Protein AF-A0A522Q345-F1 (afdb_monomer)

Foldseek 3Di:
DDDDPPLLDWAWDFAQFDDWLQQQDDQAQFFDFWKWKWKQALQFQTHDIDTQGDGSRVSVSCRRPVDSRRTGTHHRPPNGIDTDMWGWDWDWDQDPDDDDDDPDDDRRRTTTDRDGDGFWDWDDLQVVLVVDVCPVLPQDPDKWKAKFPLRQTKDKAWPDWDQDPVGSQKIWTWIWMATPNDIWIKTWIKGWDTKIKGQQDDDDQPLRDHAKIKIKIKTKIWIFTDLVDPPGFIWIFMWMFIWMAHPVRHIGGPCSCVQFLSDWGGKTWTWTQRPVDRDIITMIITPQGTRNCPQQANDRRTGDGDPSSCVSPCVQVNVQVVCCVVPVDHDDDPDPGD

Sequence (338 aa):
MSNENGAYAPKLLRHPDIKPGELLTKLGESYSPPVIRAIIQENGEVTDMQLLSASGLQRLDSIIMASPTEWKYAPRPGCGAVSTNIVVDIHWLFGTGASAQTNQSTTITKTLDPSLVVRGQIVAVKAFVAKYDVSQLWTTAGALGFIGAGYQRLQVHFLSMKKDPNDPAVYLVVGKTLVRNRVREFKGKIVIETVVEFPAQDDGCERSVKGLTEGVIT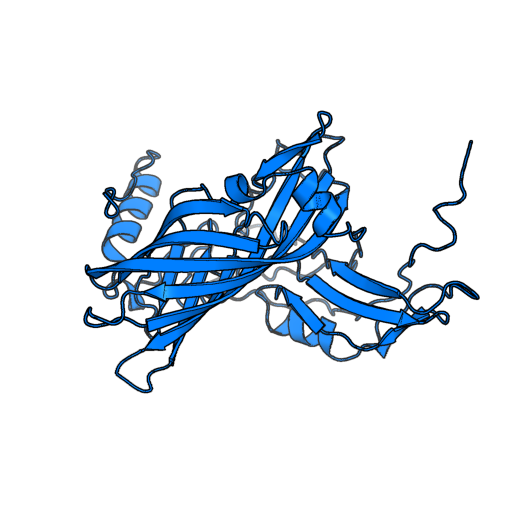GRYLFKENPKQTSTGIFEGKLTTGFYTDKGRILHYDDLWACSDSYNNNQFVGIWKSYRSKIVEKCNWGDDRIPHSGDLDVGAGEFWPNDKYIKNGWQGLKAELETEWKTNKEVKEKEWWK

Nearest PDB structures (foldseek):
  8k0a-assembly1_B  TM=5.663E-01  e=1.842E+00  Escherichia coli K-12
  3hx8-assembly2_C  TM=5.698E-01  e=2.416E+00  Mesorhizobium loti

Secondary structure (DSSP, 8-state):
---STTSSSPPEEE-PPPPTTS--PPTT------EEEEEE-TTSBEEEEEEEE--S-HHHHHHHHS-TTT-EE---TTS--EEEEEEBPPPEE---------SS-----PEEPS---B--EEP-HHHHHHH--GGGGG--S--EEEETTTTEEEEEEEEEEEE-SS-TTEEEEEEEEEETTEEEEEEEEEEEEEEEEEEPP-SSSTT--TT-EEEEEEEEEEEEE-TTSSS-EEEEEEEEEEEEE-TT--EEE--TTTTSTT--EEEEEEEEEESSSS-EEEEEEEESS-TT-GGGB--SSS--B-GGGGGGTTHHHHHHHHHHHHHS---PPPP---

Radius of gyration: 21.14 Å; Cα contacts (8 Å, |Δi|>4): 754; chains: 1; bounding box: 61×46×56 Å

Solvent-accessible surface area (backbone atoms only — not comparable to full-atom values): 18894 Å² total; per-residue (Å²): 140,81,88,78,78,68,78,77,55,86,42,80,74,41,58,64,84,62,58,77,65,72,56,68,78,52,82,24,60,50,59,46,68,24,30,32,35,30,32,37,38,29,76,11,47,40,42,81,72,41,81,75,38,73,23,48,43,69,65,55,50,45,54,68,66,69,44,48,80,44,32,30,33,52,61,32,82,96,64,56,67,41,80,42,65,40,34,40,50,82,45,73,42,81,78,90,73,81,90,77,94,70,102,62,92,74,78,77,76,52,26,56,44,70,68,69,48,78,51,49,48,78,47,59,49,62,63,51,39,72,76,39,80,66,62,71,60,69,68,72,82,78,42,38,32,28,36,38,96,69,48,28,33,31,40,67,46,76,77,43,69,41,71,36,95,87,42,66,45,29,30,41,35,34,30,37,36,38,44,90,93,42,78,43,53,30,43,34,35,40,38,60,73,44,34,34,39,29,79,55,73,79,87,77,50,98,62,49,60,90,67,33,38,30,30,42,37,33,30,38,39,42,36,37,34,51,77,89,51,81,97,31,32,33,41,38,38,40,36,40,33,50,28,32,26,45,84,87,66,50,81,41,60,53,60,63,52,66,83,43,53,49,39,62,33,55,32,32,49,36,34,36,35,39,74,84,50,95,52,70,29,54,28,24,25,6,31,68,35,42,57,78,43,45,80,44,25,62,35,84,50,54,71,31,77,27,75,92,37,30,89,34,66,37,55,64,62,52,53,31,54,54,42,23,74,74,64,78,44,93,63,77,81,76,86,80,84,121

Mean predicted aligned error: 12.02 Å

Structure (mmCIF, N/CA/C/O backbone):
data_AF-A0A522Q345-F1
#
_entry.id   AF-A0A522Q345-F1
#
loop_
_atom_site.group_PDB
_atom_site.id
_atom_site.type_symbol
_atom_site.label_atom_id
_atom_site.label_alt_id
_atom_site.label_comp_id
_atom_site.label_asym_id
_atom_site.label_entity_id
_atom_site.label_seq_id
_atom_site.pdbx_PDB_ins_code
_atom_site.Cartn_x
_atom_site.Cartn_y
_atom_site.Cartn_z
_atom_site.occupancy
_atom_site.B_iso_or_equiv
_atom_site.auth_seq_id
_atom_site.auth_comp_id
_atom_site.auth_asym_id
_atom_site.auth_atom_id
_atom_site.pdbx_PDB_model_num
ATOM 1 N N . MET A 1 1 ? 32.024 3.970 -25.419 1.00 36.81 1 MET A N 1
ATOM 2 C CA . MET A 1 1 ? 31.635 2.546 -25.478 1.00 36.81 1 MET A CA 1
ATOM 3 C C . MET A 1 1 ? 30.120 2.499 -25.509 1.00 36.81 1 MET A C 1
ATOM 5 O O . MET A 1 1 ? 29.482 2.841 -24.526 1.00 36.81 1 MET A O 1
ATOM 9 N N . SER A 1 2 ? 29.576 2.258 -26.693 1.00 30.44 2 SER A N 1
ATOM 10 C CA . SER A 1 2 ? 28.167 2.384 -27.064 1.00 30.44 2 SER A CA 1
ATOM 11 C C . SER A 1 2 ? 27.508 1.007 -27.177 1.00 30.44 2 SER A C 1
ATOM 13 O O . SER A 1 2 ? 28.085 0.130 -27.805 1.00 30.44 2 SER A O 1
ATOM 15 N N . ASN A 1 3 ? 26.284 0.890 -26.650 1.00 30.67 3 ASN A N 1
ATOM 16 C CA . ASN A 1 3 ? 25.228 -0.054 -27.047 1.00 30.67 3 ASN A CA 1
ATOM 17 C C . ASN A 1 3 ? 25.532 -1.567 -27.044 1.00 30.67 3 ASN A C 1
ATOM 19 O O . ASN A 1 3 ? 25.628 -2.169 -28.105 1.00 30.67 3 ASN A O 1
ATOM 23 N N . GLU A 1 4 ? 25.482 -2.206 -25.870 1.00 28.28 4 GLU A N 1
ATOM 24 C CA . GLU A 1 4 ? 25.160 -3.651 -25.764 1.00 28.28 4 GLU A CA 1
ATOM 25 C C . GLU A 1 4 ? 23.959 -3.964 -24.841 1.00 28.28 4 GLU A C 1
ATOM 27 O O . GLU A 1 4 ? 23.400 -5.055 -24.903 1.00 28.28 4 GLU A O 1
ATOM 32 N N . ASN A 1 5 ? 23.437 -2.998 -24.071 1.00 41.31 5 ASN A N 1
ATOM 33 C CA . ASN A 1 5 ? 22.329 -3.247 -23.127 1.00 41.31 5 ASN A CA 1
ATOM 34 C C . ASN A 1 5 ? 20.913 -3.250 -23.750 1.00 41.31 5 ASN A C 1
ATOM 36 O O . ASN A 1 5 ? 19.941 -3.509 -23.046 1.00 41.31 5 ASN A O 1
ATOM 40 N N . GLY A 1 6 ? 20.765 -2.954 -25.047 1.00 44.84 6 GLY A N 1
ATOM 41 C CA . GLY A 1 6 ? 19.451 -2.816 -25.698 1.00 44.84 6 GLY A CA 1
ATOM 42 C C . GLY A 1 6 ? 18.897 -4.089 -26.351 1.00 44.84 6 GLY A C 1
ATOM 43 O O . GLY A 1 6 ? 17.687 -4.201 -26.517 1.00 44.84 6 GLY A O 1
ATOM 44 N N . ALA A 1 7 ? 19.752 -5.050 -26.717 1.00 47.34 7 ALA A N 1
ATOM 45 C CA . ALA A 1 7 ? 19.342 -6.230 -27.492 1.00 47.34 7 ALA A CA 1
ATOM 46 C C . ALA A 1 7 ? 18.515 -7.243 -26.676 1.00 47.34 7 ALA A C 1
ATOM 48 O O . ALA A 1 7 ? 17.685 -7.960 -27.228 1.00 47.34 7 ALA A O 1
ATOM 49 N N . TYR A 1 8 ? 18.718 -7.263 -25.356 1.00 57.09 8 TYR A N 1
ATOM 50 C CA . TYR A 1 8 ? 18.114 -8.227 -24.433 1.00 57.09 8 TYR A CA 1
ATOM 51 C C . TYR A 1 8 ? 16.898 -7.673 -23.671 1.00 57.09 8 TYR A C 1
ATOM 53 O O . TYR A 1 8 ? 16.219 -8.417 -22.961 1.00 57.09 8 TYR A O 1
ATOM 61 N N . ALA A 1 9 ? 16.598 -6.378 -23.814 1.00 56.16 9 ALA A N 1
ATOM 62 C CA . ALA A 1 9 ? 15.480 -5.743 -23.127 1.00 56.16 9 ALA A CA 1
ATOM 63 C C . ALA A 1 9 ? 14.133 -6.160 -23.758 1.00 56.16 9 ALA A C 1
ATOM 65 O O . ALA A 1 9 ? 13.981 -6.080 -24.982 1.00 56.16 9 ALA A O 1
ATOM 66 N N . PRO A 1 10 ? 13.130 -6.589 -22.966 1.00 62.78 10 PRO A N 1
ATOM 67 C CA . PRO A 1 10 ? 11.799 -6.876 -23.488 1.00 62.78 10 PRO A CA 1
ATOM 68 C C . PRO A 1 10 ? 11.172 -5.631 -24.125 1.00 62.78 10 PRO A C 1
ATOM 70 O O . PRO A 1 10 ? 10.931 -4.630 -23.457 1.00 62.78 10 PRO A O 1
ATOM 73 N N . LYS A 1 11 ? 10.869 -5.707 -25.423 1.00 72.19 11 LYS A N 1
ATOM 74 C CA . LYS A 1 11 ? 10.155 -4.657 -26.158 1.00 72.19 11 LYS A CA 1
ATOM 75 C C . LYS A 1 11 ? 8.704 -5.071 -26.373 1.00 72.19 11 LYS A C 1
ATOM 77 O O . LYS A 1 11 ? 8.464 -6.059 -27.063 1.00 72.19 11 LYS A O 1
ATOM 82 N N . LEU A 1 12 ? 7.754 -4.339 -25.796 1.00 73.00 12 LEU A N 1
ATOM 83 C CA . LEU A 1 12 ? 6.327 -4.595 -25.999 1.00 73.00 12 LEU A CA 1
ATOM 84 C C . LEU A 1 12 ? 5.943 -4.325 -27.462 1.00 73.00 12 LEU A C 1
ATOM 86 O O . LEU A 1 12 ? 6.349 -3.318 -28.040 1.00 73.00 12 LEU A O 1
ATOM 90 N N . LEU A 1 13 ? 5.173 -5.233 -28.053 1.00 75.38 13 LEU A N 1
ATOM 91 C CA . LEU A 1 13 ? 4.584 -5.097 -29.388 1.00 75.38 13 LEU A CA 1
ATOM 92 C C . LEU A 1 13 ? 3.068 -4.934 -29.331 1.00 75.38 13 LEU A C 1
ATOM 94 O O . LEU A 1 13 ? 2.497 -4.255 -30.177 1.00 75.38 13 LEU A O 1
ATOM 98 N N . ARG A 1 14 ? 2.424 -5.603 -28.372 1.00 80.25 14 ARG A N 1
ATOM 99 C CA . ARG A 1 14 ? 0.974 -5.598 -28.194 1.00 80.25 14 ARG A CA 1
ATOM 100 C C . ARG A 1 14 ? 0.629 -5.826 -26.730 1.00 80.25 14 ARG A C 1
ATOM 102 O O . ARG A 1 14 ? 1.317 -6.584 -26.049 1.00 80.25 14 ARG A O 1
ATOM 109 N N . HIS A 1 15 ? -0.453 -5.216 -26.292 1.00 78.00 15 HIS A N 1
ATOM 110 C CA . HIS A 1 15 ? -1.103 -5.429 -25.006 1.00 78.00 15 HIS A CA 1
ATOM 111 C C . HIS A 1 15 ? -2.614 -5.626 -25.254 1.00 78.00 15 HIS A C 1
ATOM 113 O O . HIS A 1 15 ? -3.061 -5.410 -26.383 1.00 78.00 15 HIS A O 1
ATOM 119 N N . PRO A 1 16 ? -3.404 -6.023 -24.243 1.00 77.25 16 PRO A N 1
ATOM 120 C CA . PRO A 1 16 ? -4.863 -6.052 -24.326 1.00 77.25 16 PRO A CA 1
ATOM 121 C C . PRO A 1 16 ? -5.442 -4.745 -24.866 1.00 77.25 16 PRO A C 1
ATOM 123 O O . PRO A 1 16 ? -5.063 -3.664 -24.409 1.00 77.25 16 PRO A O 1
ATOM 126 N N . ASP A 1 17 ? -6.353 -4.840 -25.832 1.00 72.56 17 ASP A N 1
ATOM 127 C CA . ASP A 1 17 ? -7.066 -3.675 -26.352 1.00 72.56 17 ASP A CA 1
ATOM 128 C C . ASP A 1 17 ? -8.163 -3.274 -25.363 1.00 72.56 17 ASP A C 1
ATOM 130 O O . ASP A 1 17 ? -9.022 -4.077 -24.999 1.00 72.56 17 ASP A O 1
ATOM 134 N N . ILE A 1 18 ? -8.165 -2.007 -24.957 1.00 69.62 18 ILE A N 1
ATOM 135 C CA . ILE A 1 18 ? -9.216 -1.429 -24.121 1.00 69.62 18 ILE A CA 1
ATOM 136 C C . ILE A 1 18 ? -10.108 -0.593 -25.029 1.00 69.62 18 ILE A C 1
ATOM 138 O O . ILE A 1 18 ? -9.658 0.392 -25.617 1.00 69.62 18 ILE A O 1
ATOM 142 N N . LYS A 1 19 ? -11.386 -0.962 -25.156 1.00 66.38 19 LYS A N 1
ATOM 143 C CA . LYS A 1 19 ? -12.301 -0.196 -26.007 1.00 66.38 19 LYS A CA 1
ATOM 144 C C . LYS A 1 19 ? -12.696 1.124 -25.333 1.00 66.38 19 LYS A C 1
ATOM 146 O O . LYS A 1 19 ? -12.909 1.151 -24.116 1.00 66.38 19 LYS A O 1
ATOM 151 N N . PRO A 1 20 ? -12.882 2.212 -26.104 1.00 55.44 20 PRO A N 1
ATOM 152 C CA . PRO A 1 20 ? -13.470 3.442 -25.588 1.00 55.44 20 PRO A CA 1
ATOM 153 C C . PRO A 1 20 ? -14.778 3.167 -24.829 1.00 55.44 20 PRO A C 1
ATOM 155 O O . PRO A 1 20 ? -15.675 2.505 -25.351 1.00 55.44 20 PRO A O 1
ATOM 158 N N . GLY A 1 21 ? -14.874 3.651 -23.588 1.00 55.66 21 GLY A N 1
ATOM 159 C CA . GLY A 1 21 ? -16.041 3.457 -22.717 1.00 55.66 21 GLY A CA 1
ATOM 160 C C . GLY A 1 21 ? -16.109 2.114 -21.974 1.00 55.66 21 GLY A C 1
ATOM 161 O O . GLY A 1 21 ? -17.032 1.913 -21.190 1.00 55.66 21 GLY A O 1
ATOM 162 N N . GLU A 1 22 ? -15.149 1.201 -22.160 1.00 63.88 22 GLU A N 1
ATOM 163 C CA . GLU A 1 22 ? -15.110 -0.084 -21.437 1.00 63.88 22 GLU A CA 1
ATOM 164 C C . GLU A 1 22 ? -14.660 0.059 -19.973 1.00 63.88 22 GLU A C 1
ATOM 166 O O . GLU A 1 22 ? -14.945 -0.785 -19.120 1.00 63.88 22 GLU A O 1
ATOM 171 N N . LEU A 1 23 ? -13.992 1.166 -19.673 1.00 62.66 23 LEU A N 1
ATOM 172 C CA . LEU A 1 23 ? -13.534 1.543 -18.348 1.00 62.66 23 LEU A CA 1
ATOM 173 C C . LEU A 1 23 ? -14.161 2.879 -17.986 1.00 62.66 23 LEU A C 1
ATOM 175 O O . LEU A 1 23 ? -13.658 3.950 -18.313 1.00 62.66 23 LEU A O 1
ATOM 179 N N . LEU A 1 24 ? -15.306 2.784 -17.325 1.00 54.72 24 LEU A N 1
ATOM 180 C CA . LEU A 1 24 ? -15.966 3.918 -16.704 1.00 54.72 24 LEU A CA 1
ATOM 181 C C . LEU A 1 24 ? -15.498 3.967 -15.256 1.00 54.72 24 LEU A C 1
ATOM 183 O O . LEU A 1 24 ? -15.834 3.070 -14.481 1.00 54.72 24 LEU A O 1
ATOM 187 N N . THR A 1 25 ? -14.733 4.997 -14.898 1.00 51.66 25 THR A N 1
ATOM 188 C CA . THR A 1 25 ? -14.423 5.275 -13.492 1.00 51.66 25 THR A CA 1
ATOM 189 C C . THR A 1 25 ? -15.727 5.542 -12.758 1.00 51.66 25 THR A C 1
ATOM 191 O O . THR A 1 25 ? -16.481 6.446 -13.134 1.00 51.66 25 THR A O 1
ATOM 194 N N . LYS A 1 26 ? -16.014 4.765 -11.718 1.00 52.81 26 LYS A N 1
ATOM 195 C CA . LYS A 1 26 ? -17.136 5.059 -10.826 1.00 52.81 26 LYS A CA 1
ATOM 196 C C . LYS A 1 26 ? -16.737 6.167 -9.860 1.00 52.81 26 LYS A C 1
ATOM 198 O O . LYS A 1 26 ? -15.566 6.321 -9.519 1.00 52.81 26 LYS A O 1
ATOM 203 N N . LEU A 1 27 ? -17.727 6.926 -9.396 1.00 42.31 27 LEU A N 1
ATOM 204 C CA . LEU A 1 27 ? -17.519 7.874 -8.305 1.00 42.31 27 LEU A CA 1
ATOM 205 C C . LEU A 1 27 ? -16.930 7.115 -7.100 1.00 42.31 27 LEU A C 1
ATOM 207 O O . LEU A 1 27 ? -17.533 6.134 -6.661 1.00 42.31 27 LEU A O 1
ATOM 211 N N . GLY A 1 28 ? -15.754 7.538 -6.627 1.00 44.28 28 GLY A N 1
ATOM 212 C CA . GLY A 1 28 ? -15.033 6.893 -5.523 1.00 44.28 28 GLY A CA 1
ATOM 213 C C . GLY A 1 28 ? -13.937 5.899 -5.905 1.00 44.28 28 GLY A C 1
ATOM 214 O O . GLY A 1 28 ? -13.265 5.373 -5.020 1.00 44.28 28 GLY A O 1
ATOM 215 N N . GLU A 1 29 ? -13.731 5.614 -7.193 1.00 54.03 29 GLU A N 1
ATOM 216 C CA . GLU A 1 29 ? -12.583 4.818 -7.634 1.00 54.03 29 GLU A CA 1
ATOM 217 C C . GLU A 1 29 ? -11.333 5.705 -7.763 1.00 54.03 29 GLU A C 1
ATOM 219 O O . GLU A 1 29 ? -11.323 6.668 -8.530 1.00 54.03 29 GLU A O 1
ATOM 224 N N . SER A 1 30 ? -10.272 5.371 -7.020 1.00 54.12 30 SER A N 1
ATOM 225 C CA . SER A 1 30 ? -8.923 5.904 -7.233 1.00 54.12 30 SER A CA 1
ATOM 226 C C . SER A 1 30 ? -8.147 5.002 -8.192 1.00 54.12 30 SER A C 1
ATOM 228 O O . SER A 1 30 ? -8.395 3.795 -8.261 1.00 54.12 30 SER A O 1
ATOM 230 N N . TYR A 1 31 ? -7.219 5.598 -8.941 1.00 63.56 31 TYR A N 1
ATOM 231 C CA . TYR A 1 31 ? -6.363 4.886 -9.879 1.00 63.56 31 TYR A CA 1
ATOM 232 C C . TYR A 1 31 ? -4.898 4.972 -9.450 1.00 63.56 31 TYR A C 1
ATOM 234 O O . TYR A 1 31 ? -4.399 6.057 -9.164 1.00 63.56 31 TYR A O 1
ATOM 242 N N . SER A 1 32 ? -4.201 3.842 -9.479 1.00 59.94 32 SER A N 1
ATOM 243 C CA . SER A 1 32 ? -2.737 3.774 -9.423 1.00 59.94 32 SER A CA 1
ATOM 244 C C . SER A 1 32 ? -2.248 2.863 -10.552 1.00 59.94 32 SER A C 1
ATOM 246 O O . SER A 1 32 ? -2.946 1.898 -10.866 1.00 59.94 32 SER A O 1
ATOM 248 N N . PRO A 1 33 ? -1.064 3.081 -11.146 1.00 65.50 33 PRO A N 1
ATOM 249 C CA . PRO A 1 33 ? -0.504 2.143 -12.121 1.00 65.50 33 PRO A CA 1
ATOM 250 C C . PRO A 1 33 ? -0.448 0.712 -11.562 1.00 65.50 33 PRO A C 1
ATOM 252 O O . PRO A 1 33 ? 0.247 0.476 -10.562 1.00 65.50 33 PRO A O 1
ATOM 255 N N . PRO A 1 34 ? -1.182 -0.271 -12.134 1.00 72.31 34 PRO A N 1
ATOM 256 C CA . PRO A 1 34 ? -1.079 -1.631 -11.654 1.00 72.31 34 PRO A CA 1
ATOM 257 C C . PRO A 1 34 ? 0.291 -2.185 -12.027 1.00 72.31 34 PRO A C 1
ATOM 259 O O . PRO A 1 34 ? 0.881 -1.858 -13.059 1.00 72.31 34 PRO A O 1
ATOM 262 N N . VAL A 1 35 ? 0.779 -3.072 -11.169 1.00 70.12 35 VAL A N 1
ATOM 263 C CA . VAL A 1 35 ? 2.045 -3.769 -11.370 1.00 70.12 35 VAL A CA 1
ATOM 264 C C . VAL A 1 35 ? 1.727 -5.236 -11.567 1.00 70.12 35 VAL A C 1
ATOM 266 O O . VAL A 1 35 ? 1.136 -5.869 -10.691 1.00 70.12 35 VAL A O 1
ATOM 269 N N . ILE A 1 36 ? 2.134 -5.792 -12.699 1.00 77.94 36 ILE A N 1
ATOM 270 C CA . ILE A 1 36 ? 1.901 -7.191 -13.049 1.00 77.94 36 ILE A CA 1
ATOM 271 C C . ILE A 1 36 ? 3.240 -7.889 -13.163 1.00 77.94 36 ILE A C 1
ATOM 273 O O . ILE A 1 36 ? 4.098 -7.450 -13.913 1.00 77.94 36 ILE A O 1
ATOM 277 N N . ARG A 1 37 ? 3.432 -8.998 -12.463 1.00 71.38 37 ARG A N 1
ATOM 278 C CA . ARG A 1 37 ? 4.542 -9.907 -12.744 1.00 71.38 37 ARG A CA 1
ATOM 279 C C . ARG A 1 37 ? 4.156 -10.824 -13.887 1.00 71.38 37 ARG A C 1
ATOM 281 O O . ARG A 1 37 ? 3.041 -11.324 -13.884 1.00 71.38 37 ARG A O 1
ATOM 288 N N . ALA A 1 38 ? 5.065 -11.086 -14.810 1.00 79.38 38 ALA A N 1
ATOM 289 C CA . ALA A 1 38 ? 4.885 -12.070 -15.862 1.00 79.38 38 ALA A CA 1
ATOM 290 C C . ALA A 1 38 ? 6.229 -12.668 -16.289 1.00 79.38 38 ALA A C 1
ATOM 292 O O . ALA A 1 38 ? 7.277 -12.043 -16.127 1.00 79.38 38 ALA A O 1
ATOM 293 N N . ILE A 1 39 ? 6.208 -13.865 -16.862 1.00 73.50 39 ILE A N 1
ATOM 294 C CA . ILE A 1 39 ? 7.371 -14.462 -17.515 1.00 73.50 39 ILE A CA 1
ATOM 295 C C . ILE A 1 39 ? 7.261 -14.198 -19.013 1.00 73.50 39 ILE A C 1
ATOM 297 O O . ILE A 1 39 ? 6.298 -14.602 -19.653 1.00 73.50 39 ILE A O 1
ATOM 301 N N . ILE A 1 40 ? 8.256 -13.517 -19.578 1.00 76.12 40 ILE A N 1
ATOM 302 C CA . ILE A 1 40 ? 8.358 -13.276 -21.015 1.00 76.12 40 ILE A CA 1
ATOM 303 C C . ILE A 1 40 ? 9.331 -14.293 -21.598 1.00 76.12 40 ILE A C 1
ATOM 305 O O . ILE A 1 40 ? 10.540 -14.218 -21.359 1.00 76.12 40 ILE A O 1
ATOM 309 N N . GLN A 1 41 ? 8.797 -15.218 -22.383 1.00 83.81 41 GLN A N 1
ATOM 310 C CA . GLN A 1 41 ? 9.541 -16.262 -23.078 1.00 83.81 41 GLN A CA 1
ATOM 311 C C . GLN A 1 41 ? 10.428 -15.673 -24.191 1.00 83.81 41 GLN A C 1
ATOM 313 O O . GLN A 1 41 ? 10.229 -14.538 -24.640 1.00 83.81 41 GLN A O 1
ATOM 318 N N . GLU A 1 42 ? 11.406 -16.448 -24.672 1.00 81.56 42 GLU A N 1
ATOM 319 C CA . GLU A 1 42 ? 12.300 -16.016 -25.762 1.00 81.56 42 GLU A CA 1
ATOM 320 C C . GLU A 1 42 ? 11.546 -15.688 -27.056 1.00 81.56 42 GLU A C 1
ATOM 322 O O . GLU A 1 42 ? 11.939 -14.796 -27.800 1.00 81.56 42 GLU A O 1
ATOM 327 N N . ASN A 1 43 ? 10.434 -16.370 -27.329 1.00 86.38 43 ASN A N 1
ATOM 328 C CA . ASN A 1 43 ? 9.583 -16.102 -28.492 1.00 86.38 43 ASN A CA 1
ATOM 329 C C . ASN A 1 43 ? 8.698 -14.846 -28.323 1.00 86.38 43 ASN A C 1
ATOM 331 O O . ASN A 1 43 ? 7.970 -14.486 -29.248 1.00 86.38 43 ASN A O 1
ATOM 335 N N . GLY A 1 44 ? 8.766 -14.172 -27.169 1.00 79.31 44 GLY A N 1
ATOM 336 C CA . GLY A 1 44 ? 7.979 -12.982 -26.854 1.00 79.31 44 GLY A CA 1
ATOM 337 C C . GLY A 1 44 ? 6.589 -13.260 -26.276 1.00 79.31 44 GLY A C 1
ATOM 338 O O . GLY A 1 44 ? 5.848 -12.306 -26.033 1.00 79.31 44 GLY A O 1
ATOM 339 N N . GLU A 1 45 ? 6.228 -14.526 -26.049 1.00 85.06 45 GLU A N 1
ATOM 340 C CA . GLU A 1 45 ? 4.996 -14.896 -25.348 1.00 85.06 45 GLU A CA 1
ATOM 341 C C . GLU A 1 45 ? 5.087 -14.566 -23.860 1.00 85.06 45 GLU A C 1
ATOM 343 O O . GLU A 1 45 ? 6.160 -14.620 -23.253 1.00 85.06 45 GLU A O 1
ATOM 348 N N . VAL A 1 46 ? 3.939 -14.233 -23.275 1.00 82.56 46 VAL A N 1
ATOM 349 C CA . VAL A 1 46 ? 3.810 -13.921 -21.855 1.00 82.56 46 VAL A CA 1
ATOM 350 C C . VAL A 1 46 ? 3.099 -15.073 -21.155 1.00 82.56 46 VAL A C 1
ATOM 352 O O . VAL A 1 46 ? 2.032 -15.509 -21.582 1.00 82.56 46 VAL A O 1
ATOM 355 N N . THR A 1 47 ? 3.689 -15.571 -20.073 1.00 83.12 47 THR A N 1
ATOM 356 C CA . THR A 1 47 ? 3.138 -16.625 -19.213 1.00 83.12 47 THR A CA 1
ATOM 357 C C . THR A 1 47 ? 3.175 -16.191 -17.750 1.00 83.12 47 THR A C 1
ATOM 359 O O . THR A 1 47 ? 3.767 -15.167 -17.407 1.00 83.12 47 THR A O 1
ATOM 362 N N . ASP A 1 48 ? 2.518 -16.957 -16.876 1.00 81.38 48 ASP A N 1
ATOM 363 C CA . ASP A 1 48 ? 2.635 -16.819 -15.415 1.00 81.38 48 ASP A CA 1
ATOM 364 C C . ASP A 1 48 ? 2.359 -15.401 -14.893 1.00 81.38 48 ASP A C 1
ATOM 366 O O . ASP A 1 48 ? 3.068 -14.869 -14.035 1.00 81.38 48 ASP A O 1
ATOM 370 N N . MET A 1 49 ? 1.314 -14.775 -15.443 1.00 82.62 49 MET A N 1
ATOM 371 C CA . MET A 1 49 ? 0.902 -13.440 -15.035 1.00 82.62 49 MET A CA 1
ATOM 372 C C . MET A 1 49 ? 0.339 -13.437 -13.612 1.00 82.62 49 MET A C 1
ATOM 374 O O . MET A 1 49 ? -0.540 -14.225 -13.264 1.00 82.62 49 MET A O 1
ATOM 378 N N . GLN A 1 50 ? 0.789 -12.485 -12.801 1.00 78.19 50 GLN A N 1
ATOM 379 C CA . GLN A 1 50 ? 0.329 -12.258 -11.441 1.00 78.19 50 GLN A CA 1
ATOM 380 C C . GLN A 1 50 ? 0.172 -10.760 -11.176 1.00 78.19 50 GLN A C 1
ATOM 382 O O . GLN A 1 50 ? 1.138 -10.005 -11.246 1.00 78.19 50 GLN A O 1
ATOM 387 N N . LEU A 1 51 ? -1.024 -10.335 -10.768 1.00 78.56 51 LEU A N 1
ATOM 388 C CA . LEU A 1 51 ? -1.255 -8.964 -10.318 1.00 78.56 51 LEU A CA 1
ATOM 389 C C . LEU A 1 51 ? -0.564 -8.738 -8.960 1.00 78.56 51 LEU A C 1
ATOM 391 O O . LEU A 1 51 ? -0.951 -9.304 -7.927 1.00 78.56 51 LEU A O 1
ATOM 395 N N . LEU A 1 52 ? 0.501 -7.939 -8.966 1.00 64.62 52 LEU A N 1
ATOM 396 C CA . LEU A 1 52 ? 1.250 -7.566 -7.769 1.00 64.62 52 LEU A CA 1
ATOM 397 C C . LEU A 1 52 ? 0.600 -6.376 -7.071 1.00 64.62 52 LEU A C 1
ATOM 399 O O . LEU A 1 52 ? 0.353 -6.465 -5.869 1.00 64.62 52 LEU A O 1
ATOM 403 N N . SER A 1 53 ? 0.266 -5.337 -7.839 1.00 68.31 53 SER A N 1
ATOM 404 C CA . SER A 1 53 ? -0.496 -4.165 -7.402 1.00 68.31 53 SER A CA 1
ATOM 405 C C . SER A 1 53 ? -1.702 -3.981 -8.310 1.00 68.31 53 SER A C 1
ATOM 407 O O . SER A 1 53 ? -1.550 -3.991 -9.529 1.00 68.31 53 SER A O 1
ATOM 409 N N . ALA A 1 54 ? -2.881 -3.834 -7.712 1.00 71.44 54 ALA A N 1
ATOM 410 C CA . ALA A 1 54 ? -4.114 -3.543 -8.430 1.00 71.44 54 ALA A CA 1
ATOM 411 C C . ALA A 1 54 ? -4.177 -2.064 -8.810 1.00 71.44 54 ALA A C 1
ATOM 413 O O . ALA A 1 54 ? -3.599 -1.226 -8.120 1.00 71.44 54 ALA A O 1
ATOM 414 N N . SER A 1 55 ? -4.915 -1.754 -9.872 1.00 68.38 55 SER A N 1
ATOM 415 C CA . SER A 1 55 ? -5.084 -0.375 -10.322 1.00 68.38 55 SER A CA 1
ATOM 416 C C . SER A 1 55 ? -6.099 0.410 -9.506 1.00 68.38 55 SER A C 1
ATOM 418 O O . SER A 1 55 ? -6.196 1.617 -9.658 1.00 68.38 55 SER A O 1
ATOM 420 N N . GLY A 1 56 ? -6.914 -0.280 -8.703 1.00 66.88 56 GLY A N 1
ATOM 421 C CA . GLY A 1 56 ? -8.129 0.283 -8.107 1.00 66.88 56 GLY A CA 1
ATOM 422 C C . GLY A 1 56 ? -9.350 0.190 -9.032 1.00 66.88 56 GLY A C 1
ATOM 423 O O . GLY A 1 56 ? -10.475 0.136 -8.535 1.00 66.88 56 GLY A O 1
ATOM 424 N N . LEU A 1 57 ? -9.142 0.017 -10.344 1.00 71.56 57 LEU A N 1
ATOM 425 C CA . LEU A 1 57 ? -10.175 -0.181 -11.361 1.00 71.56 57 LEU A CA 1
ATOM 426 C C . LEU A 1 57 ? -10.342 -1.676 -11.668 1.00 71.56 57 LEU A C 1
ATOM 428 O O . LEU A 1 57 ? -9.684 -2.234 -12.544 1.00 71.56 57 LEU A O 1
ATOM 432 N N . GLN A 1 58 ? -11.277 -2.344 -10.986 1.00 71.38 58 GLN A N 1
ATOM 433 C CA . GLN A 1 58 ? -11.445 -3.806 -11.090 1.00 71.38 58 GLN A CA 1
ATOM 434 C C . GLN A 1 58 ? -11.621 -4.314 -12.528 1.00 71.38 58 GLN A C 1
ATOM 436 O O . GLN A 1 58 ? -11.149 -5.402 -12.870 1.00 71.38 58 GLN A O 1
ATOM 441 N N . ARG A 1 59 ? -12.310 -3.544 -13.381 1.00 74.81 59 ARG A N 1
ATOM 442 C CA . ARG A 1 59 ? -12.511 -3.909 -14.789 1.00 74.81 59 ARG A CA 1
ATOM 443 C C . ARG A 1 59 ? -11.202 -3.855 -15.574 1.00 74.81 59 ARG A C 1
ATOM 445 O O . ARG A 1 59 ? -10.975 -4.749 -16.382 1.00 74.81 59 ARG A O 1
ATOM 452 N N . LEU A 1 60 ? -10.346 -2.872 -15.307 1.00 76.25 60 LEU A N 1
ATOM 453 C CA . LEU A 1 60 ? -9.039 -2.763 -15.948 1.00 76.25 60 LEU A CA 1
ATOM 454 C C . LEU A 1 60 ? -8.142 -3.912 -15.513 1.00 76.25 60 LEU A C 1
ATOM 456 O O . LEU A 1 60 ? -7.593 -4.602 -16.365 1.00 76.25 60 LEU A O 1
ATOM 460 N N . ASP A 1 61 ? -8.057 -4.154 -14.204 1.00 78.50 61 ASP A N 1
ATOM 461 C CA . ASP A 1 61 ? -7.279 -5.266 -13.657 1.00 78.50 61 ASP A CA 1
ATOM 462 C C . ASP A 1 61 ? -7.726 -6.592 -14.285 1.00 78.50 61 ASP A C 1
ATOM 464 O O . ASP A 1 61 ? -6.900 -7.426 -14.644 1.00 78.50 61 ASP A O 1
ATOM 468 N N . SER A 1 62 ? -9.038 -6.762 -14.483 1.00 80.88 62 SER A N 1
ATOM 469 C CA . SER A 1 62 ? -9.594 -7.936 -15.156 1.00 80.88 62 SER A CA 1
ATOM 470 C C . SER A 1 62 ? -9.174 -8.020 -16.622 1.00 80.88 62 SER A C 1
ATOM 472 O O . SER A 1 62 ? -8.759 -9.090 -17.038 1.00 80.88 62 SER A O 1
ATOM 474 N N . ILE A 1 63 ? -9.258 -6.933 -17.398 1.00 79.50 63 ILE A N 1
ATOM 475 C CA . ILE A 1 63 ? -8.870 -6.909 -18.822 1.00 79.50 63 ILE A CA 1
ATOM 476 C C . ILE A 1 63 ? -7.381 -7.217 -18.976 1.00 79.50 63 ILE A C 1
ATOM 478 O O . ILE A 1 63 ? -7.010 -8.115 -19.726 1.00 79.50 63 ILE A O 1
ATOM 482 N N . ILE A 1 64 ? -6.531 -6.532 -18.208 1.00 79.88 64 ILE A N 1
ATOM 483 C CA . ILE A 1 64 ? -5.081 -6.729 -18.239 1.00 79.88 64 ILE A CA 1
ATOM 484 C C . ILE A 1 64 ? -4.720 -8.191 -17.924 1.00 79.88 64 ILE A C 1
ATOM 486 O O . ILE A 1 64 ? -3.834 -8.761 -18.564 1.00 79.88 64 ILE A O 1
ATOM 490 N N . MET A 1 65 ? -5.414 -8.806 -16.962 1.00 83.56 65 MET A N 1
ATOM 491 C CA . MET A 1 65 ? -5.147 -10.173 -16.507 1.00 83.56 65 MET A CA 1
ATOM 492 C C . MET A 1 65 ? -5.914 -11.262 -17.280 1.00 83.56 65 MET A C 1
ATOM 494 O O . MET A 1 65 ? -5.619 -12.441 -17.085 1.00 83.56 65 MET A O 1
ATOM 498 N N . ALA A 1 66 ? -6.889 -10.911 -18.130 1.00 78.44 66 ALA A N 1
ATOM 499 C CA . ALA A 1 66 ? -7.823 -11.862 -18.747 1.00 78.44 66 ALA A CA 1
ATOM 500 C C . ALA A 1 66 ? -7.153 -12.828 -19.731 1.00 78.44 66 ALA A C 1
ATOM 502 O O . ALA A 1 66 ? -7.653 -13.939 -19.917 1.00 78.44 66 ALA A O 1
ATOM 503 N N . SER A 1 67 ? -6.034 -12.439 -20.353 1.00 71.94 67 SER A N 1
ATOM 504 C CA . SER A 1 67 ? -5.307 -13.325 -21.261 1.00 71.94 67 SER A CA 1
ATOM 505 C C . SER A 1 67 ? -3.840 -12.919 -21.450 1.00 71.94 67 SER A C 1
ATOM 507 O O . SER A 1 67 ? -3.552 -11.915 -22.107 1.00 71.94 67 SER A O 1
ATOM 509 N N . PRO A 1 68 ? -2.879 -13.739 -20.987 1.00 76.88 68 PRO A N 1
ATOM 510 C CA . PRO A 1 68 ? -1.462 -13.529 -21.284 1.00 76.88 68 PRO A CA 1
ATOM 511 C C . PRO A 1 68 ? -1.143 -13.515 -22.784 1.00 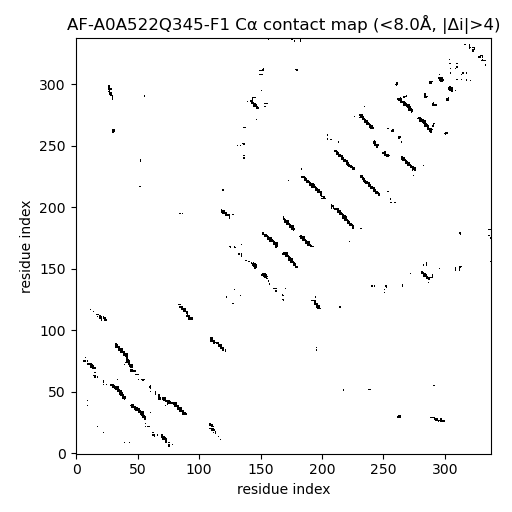76.88 68 PRO A C 1
ATOM 513 O O . PRO A 1 68 ? -0.178 -12.892 -23.205 1.00 76.88 68 PRO A O 1
ATOM 516 N N . THR A 1 69 ? -1.982 -14.143 -23.614 1.00 79.75 69 THR A N 1
ATOM 517 C CA . THR A 1 69 ? -1.780 -14.206 -25.073 1.00 79.75 69 THR A CA 1
ATOM 518 C C . THR A 1 69 ? -2.039 -12.879 -25.795 1.00 79.75 69 THR A C 1
ATOM 520 O O . THR A 1 69 ? -1.601 -12.690 -26.934 1.00 79.75 69 THR A O 1
ATOM 523 N N . GLU A 1 70 ? -2.741 -11.940 -25.159 1.00 82.75 70 GLU A N 1
ATOM 524 C CA . GLU A 1 70 ? -2.947 -10.600 -25.713 1.00 82.75 70 GLU A CA 1
ATOM 525 C C . GLU A 1 70 ? -1.682 -9.747 -25.587 1.00 82.75 70 GLU A C 1
ATOM 527 O O . GLU A 1 70 ? -1.363 -8.978 -26.500 1.00 82.75 70 GLU A O 1
ATOM 532 N N . TRP A 1 71 ? -0.897 -9.985 -24.535 1.00 82.75 71 TRP A N 1
ATOM 533 C CA . TRP A 1 71 ? 0.439 -9.432 -24.374 1.00 82.75 71 TRP A CA 1
ATOM 534 C C . TRP A 1 71 ? 1.416 -10.104 -25.338 1.00 82.75 71 TRP A C 1
ATOM 536 O O . TRP A 1 71 ? 1.566 -11.324 -25.369 1.00 82.75 71 TRP A O 1
ATOM 546 N N . LYS A 1 72 ? 2.116 -9.298 -26.135 1.00 82.19 72 LYS A N 1
ATOM 547 C CA . LYS A 1 72 ? 3.139 -9.784 -27.059 1.00 82.19 72 LYS A CA 1
ATOM 548 C C . LYS A 1 72 ? 4.362 -8.896 -26.994 1.00 82.19 72 LYS A C 1
ATOM 550 O O . LYS A 1 72 ? 4.261 -7.684 -27.172 1.00 82.19 72 LYS A O 1
ATOM 555 N N . TYR A 1 73 ? 5.519 -9.511 -26.801 1.00 81.88 73 TYR A N 1
ATOM 556 C CA . TYR A 1 73 ? 6.817 -8.850 -26.844 1.00 81.88 73 TYR A CA 1
ATOM 557 C C . TYR A 1 73 ? 7.589 -9.259 -28.097 1.00 81.88 73 TYR A C 1
ATOM 559 O O . TYR A 1 73 ? 7.288 -10.262 -28.744 1.00 81.88 73 TYR A O 1
ATOM 567 N N . ALA A 1 74 ? 8.593 -8.465 -28.460 1.00 78.19 74 ALA A N 1
ATOM 568 C CA . ALA A 1 74 ? 9.525 -8.827 -29.511 1.00 78.19 74 ALA A CA 1
ATOM 569 C C . ALA A 1 74 ? 10.295 -10.092 -29.094 1.00 78.19 74 ALA A C 1
ATOM 571 O O . ALA A 1 74 ? 10.740 -10.158 -27.938 1.00 78.19 74 ALA A O 1
ATOM 572 N N . PRO A 1 75 ? 10.463 -11.075 -30.002 1.00 83.00 75 PRO A N 1
ATOM 573 C CA . PRO A 1 75 ? 11.312 -12.226 -29.752 1.00 83.00 75 PRO A CA 1
ATOM 574 C C . PRO A 1 75 ? 12.737 -11.799 -29.402 1.00 83.00 75 PRO A C 1
ATOM 576 O O . PRO A 1 75 ? 13.285 -10.861 -29.982 1.00 83.00 75 PRO A O 1
ATOM 579 N N . ARG A 1 76 ? 13.327 -12.524 -28.459 1.00 82.50 76 ARG A N 1
ATOM 580 C CA . ARG A 1 76 ? 14.684 -12.357 -27.945 1.00 82.50 76 ARG A CA 1
ATOM 581 C C . ARG A 1 76 ? 15.366 -13.735 -27.929 1.00 82.50 76 ARG A C 1
ATOM 583 O O . ARG A 1 76 ? 15.450 -14.358 -26.870 1.00 82.50 76 ARG A O 1
ATOM 590 N N . PRO A 1 77 ? 15.778 -14.269 -29.095 1.00 77.88 77 PRO A N 1
ATOM 591 C CA . PRO A 1 77 ? 16.383 -15.598 -29.177 1.00 77.88 77 PRO A CA 1
ATOM 592 C C . PRO A 1 77 ? 17.698 -15.668 -28.393 1.00 77.88 77 PRO A C 1
ATOM 594 O O . PRO A 1 77 ? 18.510 -14.747 -28.475 1.00 77.88 77 PRO A O 1
ATOM 597 N N . GLY A 1 78 ? 17.915 -16.748 -27.640 1.00 72.62 78 GLY A N 1
ATOM 598 C CA . GLY A 1 78 ? 19.143 -16.963 -26.862 1.00 72.62 78 GLY A CA 1
ATOM 599 C C . GLY A 1 78 ? 19.241 -16.137 -25.575 1.00 72.62 78 GLY A C 1
ATOM 600 O O . GLY A 1 78 ? 20.308 -16.067 -24.968 1.00 72.62 78 GLY A O 1
ATOM 601 N N . CYS A 1 79 ? 18.144 -15.495 -25.165 1.00 68.38 79 CYS A N 1
ATOM 602 C CA . CYS A 1 79 ? 18.094 -14.593 -24.012 1.00 68.38 79 CYS A CA 1
ATOM 603 C C . CYS A 1 79 ? 17.518 -15.253 -22.748 1.00 68.38 79 CYS A C 1
ATOM 605 O O . CYS A 1 79 ? 17.524 -14.643 -21.680 1.00 68.38 79 CYS A O 1
ATOM 607 N N . GLY A 1 80 ? 17.002 -16.477 -22.863 1.00 68.56 80 GLY A N 1
ATOM 608 C CA . GLY A 1 80 ? 16.219 -17.144 -21.836 1.00 68.56 80 GLY A CA 1
ATOM 609 C C . GLY A 1 80 ? 14.845 -16.509 -21.606 1.00 68.56 80 GLY A C 1
ATOM 610 O O . GLY A 1 80 ? 14.528 -15.405 -22.060 1.00 68.56 80 GLY A O 1
ATOM 611 N N . ALA A 1 81 ? 14.012 -17.224 -20.852 1.00 70.00 81 ALA A N 1
ATOM 612 C CA . ALA A 1 81 ? 12.797 -16.651 -20.293 1.00 70.00 81 ALA A CA 1
ATOM 613 C C . ALA A 1 81 ? 13.157 -15.630 -19.203 1.00 70.00 81 ALA A C 1
ATOM 615 O O . ALA A 1 81 ? 14.017 -15.882 -18.357 1.00 70.00 81 ALA A O 1
ATOM 616 N N . VAL A 1 82 ? 12.474 -14.487 -19.198 1.00 59.25 82 VAL A N 1
ATOM 617 C CA . VAL A 1 82 ? 12.710 -13.411 -18.230 1.00 59.25 82 VAL A CA 1
ATOM 618 C C . VAL A 1 82 ? 11.458 -13.206 -17.396 1.00 59.25 82 VAL A C 1
ATOM 620 O O . VAL A 1 82 ? 10.410 -12.850 -17.925 1.00 59.25 82 VAL A O 1
ATOM 623 N N . SER A 1 83 ? 11.569 -13.394 -16.083 1.00 63.25 83 SER A N 1
ATOM 624 C CA . SER A 1 83 ? 10.536 -12.954 -15.142 1.00 63.25 83 SER A CA 1
ATOM 625 C C . SER A 1 83 ? 10.651 -11.444 -14.966 1.00 63.25 83 SER A C 1
ATOM 627 O O . SER A 1 83 ? 11.689 -10.957 -14.514 1.00 63.25 83 SER A O 1
ATOM 629 N N . THR A 1 84 ? 9.615 -10.705 -15.360 1.00 56.22 84 THR A N 1
ATOM 630 C CA . THR A 1 84 ? 9.576 -9.250 -15.250 1.00 56.22 84 THR A CA 1
ATOM 631 C C . THR A 1 84 ? 8.308 -8.739 -14.591 1.00 56.22 84 THR A C 1
ATOM 633 O O . THR A 1 84 ? 7.272 -9.394 -14.600 1.00 56.22 84 THR A O 1
ATOM 636 N N . ASN A 1 85 ? 8.389 -7.532 -14.047 1.00 61.72 85 ASN A N 1
ATOM 637 C CA . ASN A 1 85 ? 7.232 -6.755 -13.669 1.00 61.72 85 ASN A CA 1
ATOM 638 C C . ASN A 1 85 ? 6.934 -5.752 -14.780 1.00 61.72 85 ASN A C 1
ATOM 640 O O . ASN A 1 85 ? 7.844 -5.188 -15.386 1.00 61.72 85 ASN A O 1
ATOM 644 N N . ILE A 1 86 ? 5.655 -5.545 -15.020 1.00 69.94 86 ILE A N 1
ATOM 645 C CA . ILE A 1 86 ? 5.072 -4.669 -16.014 1.00 69.94 86 ILE A CA 1
ATOM 646 C C . ILE A 1 86 ? 4.288 -3.632 -15.217 1.00 69.94 86 ILE A C 1
ATOM 648 O O . ILE A 1 86 ? 3.329 -3.991 -14.533 1.00 69.94 86 ILE A O 1
ATOM 652 N N . VAL A 1 87 ? 4.727 -2.376 -15.258 1.00 65.38 87 VAL A N 1
ATOM 653 C CA . VAL A 1 87 ? 3.912 -1.246 -14.802 1.00 65.38 87 VAL A CA 1
ATOM 654 C C . VAL A 1 87 ? 3.067 -0.818 -15.985 1.00 65.38 87 VAL A C 1
ATOM 656 O O . VAL A 1 87 ? 3.570 -0.716 -17.107 1.00 65.38 87 VAL A O 1
ATOM 659 N N . VAL A 1 88 ? 1.781 -0.642 -15.733 1.00 69.56 88 VAL A N 1
ATOM 660 C CA . VAL A 1 88 ? 0.827 -0.216 -16.742 1.00 69.56 88 VAL A CA 1
ATOM 661 C C . VAL A 1 88 ? 0.434 1.221 -16.458 1.00 69.56 88 VAL A C 1
ATOM 663 O O . VAL A 1 88 ? -0.241 1.492 -15.470 1.00 69.56 88 VAL A O 1
ATOM 666 N N . ASP A 1 89 ? 0.839 2.124 -17.342 1.00 60.53 89 ASP A N 1
ATOM 667 C CA . ASP A 1 89 ? 0.356 3.499 -17.317 1.00 60.53 89 ASP A CA 1
ATOM 668 C C . ASP A 1 89 ? -1.034 3.579 -17.962 1.00 60.53 89 ASP A C 1
ATOM 670 O O . ASP A 1 89 ? -1.280 2.989 -19.018 1.00 60.53 89 ASP A O 1
ATOM 674 N N . ILE A 1 90 ? -1.939 4.335 -17.338 1.00 60.69 90 ILE A N 1
ATOM 675 C CA . ILE A 1 90 ? -3.211 4.748 -17.926 1.00 60.69 90 ILE A CA 1
ATOM 676 C C . ILE A 1 90 ? -3.088 6.202 -18.345 1.00 60.69 90 ILE A C 1
ATOM 678 O O . ILE A 1 90 ? -2.949 7.091 -17.504 1.00 60.69 90 ILE A O 1
ATOM 682 N N . HIS A 1 91 ? -3.257 6.443 -19.637 1.00 55.94 91 HIS A N 1
ATOM 683 C CA . HIS A 1 91 ? -3.512 7.772 -20.163 1.00 55.94 91 HIS A CA 1
ATOM 684 C C . HIS A 1 91 ? -5.031 7.978 -20.294 1.00 55.94 91 HIS A C 1
ATOM 686 O O . HIS A 1 91 ? -5.750 7.138 -20.839 1.00 55.94 91 HIS A O 1
ATOM 692 N N . TRP A 1 92 ? -5.545 9.090 -19.764 1.00 54.69 92 TRP A N 1
ATOM 693 C CA . TRP A 1 92 ? -6.958 9.461 -19.881 1.00 54.69 92 TRP A CA 1
ATOM 694 C C . TRP A 1 92 ? -7.148 10.468 -21.018 1.00 54.69 92 TRP A C 1
ATOM 696 O O . TRP A 1 92 ? -6.492 11.507 -21.045 1.00 54.69 92 TRP A O 1
ATOM 706 N N . LEU A 1 93 ? -8.095 10.210 -21.922 1.00 45.72 93 LEU A N 1
ATOM 707 C CA . LEU A 1 93 ? -8.582 11.201 -22.879 1.00 45.72 93 LEU A CA 1
ATOM 708 C C . LEU A 1 93 ? -9.638 12.073 -22.189 1.00 45.72 93 LEU A C 1
ATOM 710 O O . LEU A 1 93 ? -10.744 11.618 -21.873 1.00 45.72 93 LEU A O 1
ATOM 714 N N . PHE A 1 94 ? -9.310 13.345 -21.969 1.00 39.84 94 PHE A N 1
ATOM 715 C CA . PHE A 1 94 ? -10.275 14.349 -2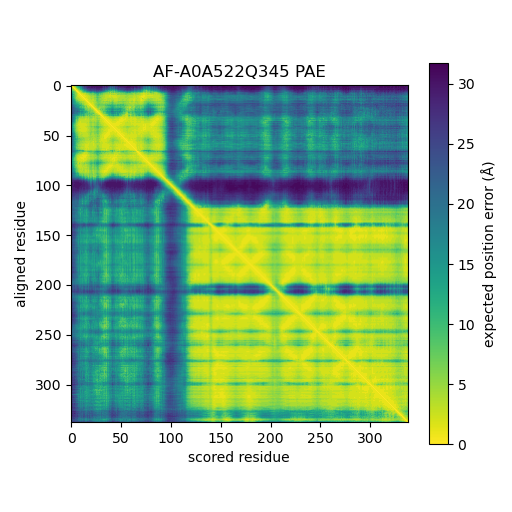1.529 1.00 39.84 94 PHE A CA 1
ATOM 716 C C . PHE A 1 94 ? -11.020 14.904 -22.748 1.00 39.84 94 PHE A C 1
ATOM 718 O O . PHE A 1 94 ? -10.452 15.625 -23.566 1.00 39.84 94 PHE A O 1
ATOM 725 N N . GLY A 1 95 ? -12.305 14.571 -22.886 1.00 37.50 95 GLY A N 1
ATOM 726 C CA . GLY A 1 95 ? -13.166 15.203 -23.884 1.00 37.50 95 GLY A CA 1
ATOM 727 C C . GLY A 1 95 ? -13.524 16.626 -23.456 1.00 37.50 95 GLY A C 1
ATOM 728 O O . GLY A 1 95 ? -14.197 16.815 -22.444 1.00 37.50 95 GLY A O 1
ATOM 729 N N . THR A 1 96 ? -13.115 17.634 -24.226 1.00 34.31 96 THR A N 1
ATOM 730 C CA . THR A 1 96 ? -13.585 19.017 -24.070 1.00 34.31 96 THR A CA 1
ATOM 731 C C . THR A 1 96 ? -15.023 19.138 -24.585 1.00 34.31 96 THR A C 1
ATOM 733 O O . THR A 1 96 ? -15.279 19.493 -25.732 1.00 34.31 96 THR A O 1
ATOM 736 N N . GLY A 1 97 ? -15.996 18.814 -23.733 1.00 32.66 97 GLY A N 1
ATOM 737 C CA . GLY A 1 97 ? -17.410 19.096 -23.978 1.00 32.66 97 GLY A CA 1
ATOM 738 C C . GLY A 1 97 ? -17.789 20.472 -23.433 1.00 32.66 97 GLY A C 1
ATOM 739 O O . GLY A 1 97 ? -17.780 20.677 -22.223 1.00 32.66 97 GLY A O 1
ATOM 740 N N . ALA A 1 98 ? -18.103 21.411 -24.325 1.00 26.44 98 ALA A N 1
ATOM 741 C CA . ALA A 1 98 ? -18.560 22.760 -24.004 1.00 26.44 98 ALA A CA 1
ATOM 742 C C . ALA A 1 98 ? -19.806 22.789 -23.089 1.00 26.44 98 ALA A C 1
ATOM 744 O O . ALA A 1 98 ? -20.661 21.907 -23.117 1.00 26.44 98 ALA A O 1
ATOM 745 N N . SER A 1 99 ? -19.893 23.857 -22.296 1.00 33.56 99 SER A N 1
ATOM 746 C CA . SER A 1 99 ? -20.921 24.171 -21.299 1.00 33.56 99 SER A CA 1
ATOM 747 C C . SER A 1 99 ? -22.368 24.178 -21.811 1.00 33.56 99 SER A C 1
ATOM 749 O O . SER A 1 99 ? -22.646 24.801 -22.834 1.00 33.56 99 SER A O 1
ATOM 751 N N . ALA A 1 100 ? -23.305 23.691 -20.989 1.00 23.84 100 ALA A N 1
ATOM 752 C CA . ALA A 1 100 ? -24.616 24.320 -20.792 1.00 23.84 100 ALA A CA 1
ATOM 753 C C . ALA A 1 100 ? -25.220 23.896 -19.441 1.00 23.84 100 ALA A C 1
ATOM 755 O O . ALA A 1 100 ? -25.184 22.728 -19.063 1.00 23.84 100 ALA A O 1
ATOM 756 N N . GLN A 1 101 ? -25.758 24.874 -18.712 1.00 34.78 101 GLN A N 1
ATOM 757 C CA . GLN A 1 101 ? -26.463 24.716 -17.441 1.00 34.78 101 GLN A CA 1
ATOM 758 C C . GLN A 1 101 ? -27.627 23.716 -17.549 1.00 34.78 101 GLN A C 1
ATOM 760 O O . GLN A 1 101 ? -28.446 23.840 -18.452 1.00 34.78 101 GLN A O 1
ATOM 765 N N . THR A 1 102 ? -27.742 22.779 -16.602 1.00 27.00 102 THR A N 1
ATOM 766 C CA . THR A 1 102 ? -28.989 22.368 -15.913 1.00 27.00 102 THR A CA 1
ATOM 767 C C . THR A 1 102 ? -28.689 21.252 -14.899 1.00 27.00 102 THR A C 1
ATOM 769 O O . THR A 1 102 ? -27.791 20.441 -15.093 1.00 27.00 102 THR A O 1
ATOM 772 N N . ASN A 1 103 ? -29.428 21.246 -13.784 1.00 31.59 103 ASN A N 1
ATOM 773 C CA . ASN A 1 103 ? -29.304 20.331 -12.641 1.00 31.59 103 ASN A CA 1
ATOM 774 C C . ASN A 1 103 ? -29.602 18.857 -12.985 1.00 31.59 103 ASN A C 1
ATOM 776 O O . ASN A 1 103 ? -30.645 18.332 -12.594 1.00 31.59 103 ASN A O 1
ATOM 780 N N . GLN A 1 104 ? -28.685 18.164 -13.655 1.00 26.25 104 GLN A N 1
ATOM 781 C CA . GLN A 1 104 ? -28.629 16.702 -13.672 1.00 26.25 104 GLN A CA 1
ATOM 782 C C . GLN A 1 104 ? -27.172 16.242 -13.605 1.00 26.25 104 GLN A C 1
ATOM 784 O O . GLN A 1 104 ? -26.293 16.844 -14.208 1.00 26.25 104 GLN A O 1
ATOM 789 N N . SER A 1 105 ? -26.935 15.192 -12.816 1.00 30.92 105 SER A N 1
ATOM 790 C CA . SER A 1 105 ? -25.637 14.549 -12.605 1.00 30.92 105 SER A CA 1
ATOM 791 C C . SER A 1 105 ? -25.021 14.131 -13.945 1.00 30.92 105 SER A C 1
ATOM 793 O O . SER A 1 105 ? -25.367 13.092 -14.503 1.00 30.92 105 SER A O 1
ATOM 795 N N . THR A 1 106 ? -24.132 14.957 -14.494 1.00 22.83 106 THR A N 1
ATOM 796 C CA . THR A 1 106 ? -23.373 14.629 -15.698 1.00 22.83 106 THR A CA 1
ATOM 797 C C . THR A 1 106 ? -22.219 13.721 -15.297 1.00 22.83 106 THR A C 1
ATOM 799 O O . THR A 1 106 ? -21.213 14.158 -14.743 1.00 22.83 106 THR A O 1
ATOM 802 N N . THR A 1 107 ? -22.381 12.424 -15.551 1.00 28.58 107 THR A N 1
ATOM 803 C CA . THR A 1 107 ? -21.298 11.441 -15.503 1.00 28.58 107 THR A CA 1
ATOM 804 C C . THR A 1 107 ? -20.199 11.887 -16.468 1.00 28.58 107 THR A C 1
ATOM 806 O O . THR A 1 107 ? -20.354 11.771 -17.684 1.00 28.58 107 THR A O 1
ATOM 809 N N . ILE A 1 108 ? -19.093 12.427 -15.946 1.00 31.14 108 ILE A N 1
ATOM 810 C CA . ILE A 1 108 ? -17.912 12.708 -16.766 1.00 31.14 108 ILE A CA 1
ATOM 811 C C . ILE A 1 108 ? -17.387 11.354 -17.240 1.00 31.14 108 ILE A C 1
ATOM 813 O O . ILE A 1 108 ? -16.808 10.583 -16.478 1.00 31.14 108 ILE A O 1
ATOM 817 N N . THR A 1 109 ? -17.648 11.042 -18.505 1.00 29.95 109 THR A N 1
ATOM 818 C CA . THR A 1 109 ? -17.192 9.812 -19.147 1.00 29.95 109 THR A CA 1
ATOM 819 C C . THR A 1 109 ? -15.728 10.016 -19.529 1.00 29.95 109 THR A C 1
ATOM 821 O O . 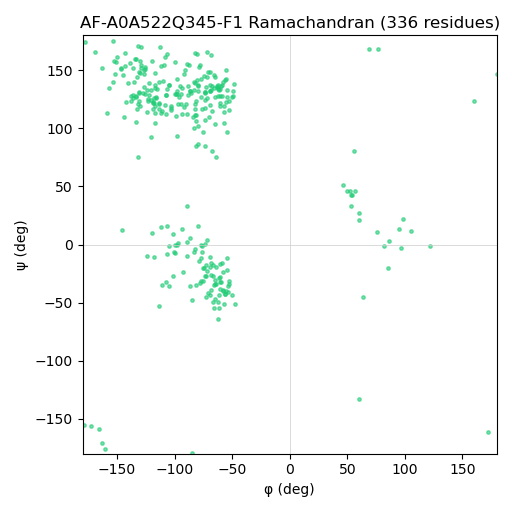THR A 1 109 ? -15.428 10.486 -20.625 1.00 29.95 109 THR A O 1
ATOM 824 N N . LYS A 1 110 ? -14.802 9.737 -18.603 1.00 33.97 110 LYS A N 1
ATOM 825 C CA . LYS A 1 110 ? -13.369 9.688 -18.925 1.00 33.97 110 LYS A CA 1
ATOM 826 C C . LYS A 1 110 ? -13.133 8.456 -19.801 1.00 33.97 110 LYS A C 1
ATOM 828 O O . LYS A 1 110 ? -13.452 7.341 -19.402 1.00 33.97 110 LYS A O 1
ATOM 833 N N . THR A 1 111 ? -12.640 8.659 -21.017 1.00 32.12 111 THR A N 1
ATOM 834 C CA . THR A 1 111 ? -12.332 7.571 -21.960 1.00 32.12 111 THR A CA 1
ATOM 835 C C . THR A 1 111 ? -10.836 7.286 -21.862 1.00 32.12 111 THR A C 1
ATOM 837 O O . THR A 1 111 ? -10.066 8.241 -21.868 1.00 32.12 111 THR A O 1
ATOM 840 N N . LEU A 1 112 ? -10.393 6.029 -21.738 1.00 31.53 112 LEU A N 1
ATOM 841 C CA . LEU A 1 112 ? -8.950 5.749 -21.772 1.00 31.53 112 LEU A CA 1
ATOM 842 C C . LEU A 1 112 ? -8.389 5.923 -23.175 1.00 31.53 112 LEU A C 1
ATOM 844 O O . LEU A 1 112 ? -9.021 5.558 -24.168 1.00 31.53 112 LEU A O 1
ATOM 848 N N . ASP A 1 113 ? -7.163 6.418 -23.214 1.00 33.75 113 ASP A N 1
ATOM 849 C CA . ASP A 1 113 ? -6.277 6.279 -24.352 1.00 33.75 113 ASP A CA 1
ATOM 850 C C . ASP A 1 113 ? -5.773 4.817 -24.404 1.00 33.75 113 ASP A C 1
ATOM 852 O O . ASP A 1 113 ? -5.333 4.279 -23.383 1.00 33.75 113 ASP A O 1
ATOM 856 N N . PRO A 1 114 ? -5.854 4.138 -25.560 1.00 32.16 114 PRO A N 1
ATOM 857 C CA . PRO A 1 114 ? -5.433 2.749 -25.720 1.00 32.16 114 PRO A CA 1
ATOM 858 C C . PRO A 1 114 ? -3.909 2.539 -25.690 1.00 32.16 114 PRO A C 1
ATOM 860 O O . PRO A 1 114 ? -3.469 1.416 -25.895 1.00 32.16 114 PRO A O 1
ATOM 863 N N . SER A 1 115 ? -3.078 3.556 -25.459 1.00 35.91 115 SER A N 1
ATOM 864 C CA . SER A 1 115 ? -1.625 3.385 -25.345 1.00 35.91 115 SER A CA 1
ATOM 865 C C . SER A 1 115 ? -1.199 2.908 -23.945 1.00 35.91 115 SER A C 1
ATOM 867 O O . SER A 1 115 ? -0.792 3.695 -23.094 1.00 35.91 115 SER A O 1
ATOM 869 N N . LEU A 1 116 ? -1.240 1.593 -23.689 1.00 38.03 116 LEU A N 1
ATOM 870 C CA . LEU A 1 116 ? -0.608 1.027 -22.488 1.00 38.03 116 LEU A CA 1
ATOM 871 C C . LEU A 1 116 ? 0.913 1.045 -22.703 1.00 38.03 116 LEU A C 1
ATOM 873 O O . LEU A 1 116 ? 1.462 0.265 -23.488 1.00 38.03 11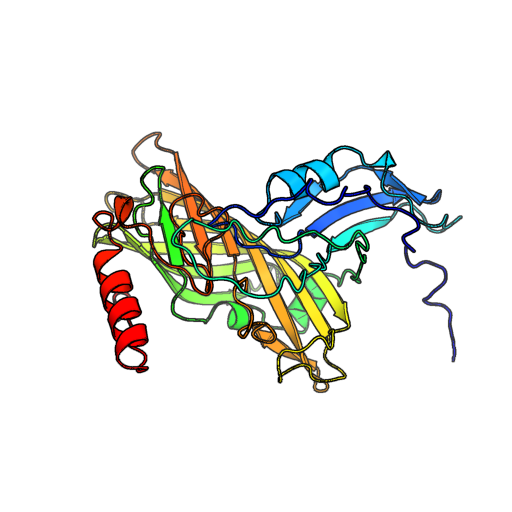6 LEU A O 1
ATOM 877 N N . VAL A 1 117 ? 1.613 1.949 -22.017 1.00 45.03 117 VAL A N 1
ATOM 878 C CA . VAL A 1 117 ? 3.075 2.027 -22.100 1.00 45.03 117 VAL A CA 1
ATOM 879 C C . VAL A 1 117 ? 3.688 1.171 -21.000 1.00 45.03 117 VAL A C 1
ATOM 881 O O . VAL A 1 117 ? 3.501 1.426 -19.817 1.00 45.03 117 VAL A O 1
ATOM 884 N N . VAL A 1 118 ? 4.452 0.152 -21.393 1.00 44.44 118 VAL A N 1
ATOM 885 C CA . VAL A 1 118 ? 5.254 -0.635 -20.453 1.00 44.44 118 VAL A CA 1
ATOM 886 C C . VAL A 1 118 ? 6.544 0.118 -20.179 1.00 44.44 118 VAL A C 1
ATOM 888 O O . VAL A 1 118 ? 7.436 0.168 -21.030 1.00 44.44 118 VAL A O 1
ATOM 891 N N . ARG A 1 119 ? 6.641 0.703 -18.988 1.00 53.84 119 ARG A N 1
ATOM 892 C CA . ARG A 1 119 ? 7.840 1.399 -18.521 1.00 53.84 119 ARG A CA 1
ATOM 893 C C . ARG A 1 119 ? 8.318 0.719 -17.256 1.00 53.84 119 ARG A C 1
ATOM 895 O O . ARG A 1 119 ? 7.563 0.541 -16.309 1.00 53.84 119 ARG A O 1
ATOM 902 N N . GLY A 1 120 ? 9.567 0.286 -17.243 1.00 53.16 120 GLY A N 1
ATOM 903 C CA . GLY A 1 120 ? 10.100 -0.327 -16.040 1.00 53.16 120 GLY A CA 1
ATOM 904 C C . GLY A 1 120 ? 11.317 -1.177 -16.300 1.00 53.16 120 GLY A C 1
ATOM 905 O O . GLY A 1 120 ? 11.255 -2.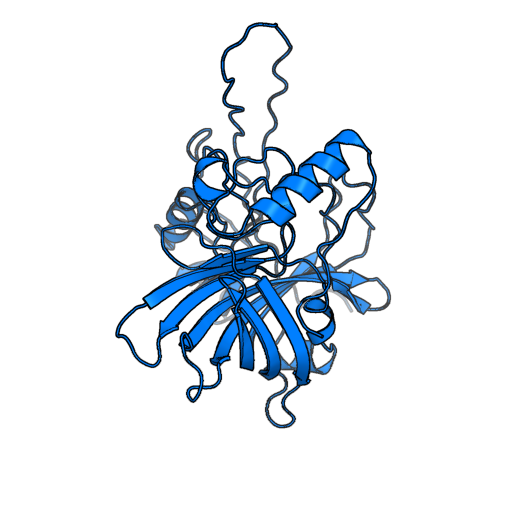146 -17.053 1.00 53.16 120 GLY A O 1
ATOM 906 N N . GLN A 1 121 ? 12.409 -0.857 -15.625 1.00 53.81 121 GLN A N 1
ATOM 907 C CA . GLN A 1 121 ? 13.469 -1.816 -15.383 1.00 53.81 121 GLN A CA 1
ATOM 908 C C . GLN A 1 121 ? 13.291 -2.365 -13.967 1.00 53.81 121 GLN A C 1
ATOM 910 O O . GLN A 1 121 ? 13.158 -1.603 -13.007 1.00 53.81 121 GLN A O 1
ATOM 915 N N . ILE A 1 122 ? 13.302 -3.694 -13.819 1.00 51.56 122 ILE A N 1
ATOM 916 C CA . ILE A 1 122 ? 13.436 -4.285 -12.487 1.00 51.56 122 ILE A CA 1
ATOM 917 C C . ILE A 1 122 ? 14.809 -3.926 -11.954 1.00 51.56 122 ILE A C 1
ATOM 919 O O . ILE A 1 122 ? 15.837 -4.248 -12.559 1.00 51.56 122 ILE A O 1
ATOM 923 N N . VAL A 1 123 ? 14.809 -3.358 -10.759 1.00 60.53 123 VAL A N 1
ATOM 924 C CA . VAL A 1 123 ? 16.019 -3.245 -9.964 1.00 60.53 123 VAL A CA 1
ATOM 925 C C . VAL A 1 123 ? 16.066 -4.423 -9.006 1.00 60.53 123 VAL A C 1
ATOM 927 O O . VAL A 1 123 ? 15.068 -4.797 -8.386 1.00 60.53 123 VAL A O 1
ATOM 930 N N . ALA A 1 124 ? 17.242 -5.034 -8.865 1.00 68.25 124 ALA A N 1
ATOM 931 C CA . ALA A 1 124 ? 17.446 -6.056 -7.851 1.00 68.25 124 ALA A CA 1
ATOM 932 C C . ALA A 1 124 ? 17.113 -5.468 -6.471 1.00 68.25 124 ALA A C 1
ATOM 934 O O . ALA A 1 124 ? 17.829 -4.589 -5.992 1.00 68.25 124 ALA A O 1
ATOM 935 N N . VAL A 1 125 ? 16.054 -5.977 -5.825 1.00 74.50 125 VAL A N 1
ATOM 936 C CA . VAL A 1 125 ? 15.527 -5.449 -4.551 1.00 74.50 125 VAL A CA 1
ATOM 937 C C . VAL A 1 125 ? 16.645 -5.225 -3.546 1.00 74.50 125 VAL A C 1
ATOM 939 O O . VAL A 1 125 ? 16.786 -4.126 -3.028 1.00 74.50 125 VAL A O 1
ATOM 942 N N . LYS A 1 126 ? 17.491 -6.242 -3.329 1.00 76.50 126 LYS A N 1
ATOM 943 C CA . LYS A 1 126 ? 18.613 -6.177 -2.383 1.00 76.50 126 LYS A CA 1
ATOM 944 C C . LYS A 1 126 ? 19.622 -5.081 -2.728 1.00 76.50 126 LYS A C 1
ATOM 946 O O . LYS A 1 126 ? 20.123 -4.437 -1.816 1.00 76.50 126 LYS A O 1
ATOM 951 N N . ALA A 1 127 ? 19.905 -4.854 -4.010 1.00 79.12 127 ALA A N 1
ATOM 952 C CA . ALA A 1 127 ? 20.806 -3.788 -4.441 1.00 79.12 127 ALA A CA 1
ATOM 953 C C . ALA A 1 127 ? 20.171 -2.404 -4.238 1.00 79.12 127 ALA A C 1
ATOM 955 O O . ALA A 1 127 ? 20.833 -1.497 -3.738 1.00 79.12 127 ALA A O 1
ATOM 956 N N . PHE A 1 128 ? 18.881 -2.262 -4.560 1.00 86.44 128 PHE A N 1
ATOM 957 C CA . PHE A 1 128 ? 18.137 -1.020 -4.360 1.00 86.44 128 PHE A CA 1
ATOM 958 C C . PHE A 1 128 ? 18.083 -0.636 -2.882 1.00 86.44 128 PHE A C 1
ATOM 960 O O . PHE A 1 128 ? 18.543 0.435 -2.499 1.00 86.44 128 PHE A O 1
ATOM 967 N N . VAL A 1 129 ? 17.614 -1.545 -2.025 1.00 89.44 129 VAL A N 1
ATOM 968 C CA . VAL A 1 129 ? 17.526 -1.277 -0.587 1.00 89.44 129 VAL A CA 1
ATOM 969 C C . VAL A 1 129 ? 18.911 -1.179 0.052 1.00 89.44 129 VAL A C 1
ATOM 971 O O . VAL A 1 129 ? 19.058 -0.499 1.052 1.00 89.44 129 VAL A O 1
ATOM 974 N N . ALA A 1 130 ? 19.970 -1.811 -0.469 1.00 87.25 130 ALA A N 1
ATOM 975 C CA . ALA A 1 130 ? 21.332 -1.581 0.037 1.00 87.25 130 ALA A CA 1
ATOM 976 C C . ALA A 1 130 ? 21.799 -0.134 -0.185 1.00 87.25 130 ALA A C 1
ATOM 978 O O . ALA A 1 130 ? 22.519 0.408 0.650 1.00 87.25 130 ALA A O 1
ATOM 979 N N . LYS A 1 131 ? 21.369 0.479 -1.290 1.00 90.00 131 LYS A N 1
ATOM 980 C CA . LYS A 1 131 ? 21.670 1.868 -1.638 1.00 90.00 131 LYS A CA 1
ATOM 981 C C . LYS A 1 131 ? 20.761 2.864 -0.915 1.00 90.00 131 LYS A C 1
ATOM 983 O O . LYS A 1 131 ? 21.215 3.951 -0.571 1.00 90.00 131 LYS A O 1
ATOM 988 N N . TYR A 1 132 ? 19.502 2.494 -0.697 1.00 91.88 132 TYR A N 1
ATOM 989 C CA . TYR A 1 132 ? 18.466 3.383 -0.190 1.00 91.88 132 TYR A CA 1
ATOM 990 C C . TYR A 1 132 ? 17.800 2.861 1.073 1.00 91.88 132 TYR A C 1
ATOM 992 O O . TYR A 1 132 ? 17.338 1.721 1.124 1.00 91.88 132 TYR A O 1
ATOM 1000 N N . ASP A 1 133 ? 17.662 3.728 2.073 1.00 89.06 133 ASP A N 1
ATOM 1001 C CA . ASP A 1 133 ? 16.745 3.460 3.170 1.00 89.06 133 ASP A CA 1
ATOM 1002 C C . ASP A 1 133 ? 15.326 3.875 2.769 1.00 89.06 133 ASP A C 1
ATOM 1004 O O . ASP A 1 133 ? 14.976 5.050 2.798 1.00 89.06 133 ASP A O 1
ATOM 1008 N N . VAL A 1 134 ? 14.505 2.899 2.377 1.00 92.31 134 VAL A N 1
ATOM 1009 C CA . VAL A 1 134 ? 13.120 3.152 1.952 1.00 92.31 134 VAL A CA 1
ATOM 1010 C C . VAL A 1 134 ? 12.174 3.430 3.122 1.00 92.31 134 VAL A C 1
ATOM 1012 O O . VAL A 1 134 ? 11.028 3.798 2.890 1.00 92.31 134 VAL A O 1
ATOM 1015 N N . SER A 1 135 ? 12.626 3.302 4.377 1.00 91.62 135 SER A N 1
ATOM 1016 C CA . SER A 1 135 ? 11.768 3.562 5.542 1.00 91.62 135 SER A CA 1
ATOM 1017 C C . SER A 1 135 ? 11.258 5.003 5.607 1.00 91.62 135 SER A C 1
ATOM 1019 O O . SER A 1 135 ? 10.145 5.229 6.078 1.00 91.62 135 SER A O 1
ATOM 1021 N N . GLN A 1 136 ? 12.022 5.956 5.067 1.00 89.88 136 GLN A N 1
ATOM 1022 C CA . GLN A 1 136 ? 11.627 7.364 4.960 1.00 89.88 136 GLN A CA 1
ATOM 1023 C C . GLN A 1 136 ? 10.404 7.592 4.057 1.00 89.88 136 GLN A C 1
ATOM 1025 O O . GLN A 1 136 ? 9.755 8.624 4.159 1.00 89.88 136 GLN A O 1
ATOM 1030 N N . LEU A 1 137 ? 10.062 6.640 3.181 1.00 92.69 137 LEU A N 1
ATOM 1031 C CA . LEU A 1 137 ? 8.899 6.767 2.300 1.00 92.69 137 LEU A CA 1
ATOM 1032 C C . LEU A 1 137 ? 7.575 6.575 3.051 1.00 92.69 137 LEU A C 1
ATOM 1034 O O . LEU A 1 137 ? 6.540 7.022 2.578 1.00 92.69 137 LEU A O 1
ATOM 1038 N N . TRP A 1 138 ? 7.602 5.937 4.224 1.00 90.44 138 TRP A N 1
ATOM 1039 C CA . TRP A 1 138 ? 6.413 5.649 5.037 1.00 90.44 138 TRP A CA 1
ATOM 1040 C C . TRP A 1 138 ? 6.317 6.529 6.291 1.00 90.44 138 TRP A C 1
ATOM 1042 O O . TRP A 1 138 ? 5.609 6.183 7.236 1.00 90.44 138 TRP A O 1
ATOM 1052 N N . THR A 1 139 ? 7.072 7.630 6.357 1.00 76.56 139 THR A N 1
ATOM 1053 C CA . THR A 1 139 ? 7.028 8.570 7.494 1.00 76.56 139 THR A CA 1
ATOM 1054 C C . THR A 1 139 ? 5.990 9.680 7.328 1.00 76.56 139 THR A C 1
ATOM 1056 O O . THR A 1 139 ? 5.905 10.563 8.181 1.00 76.56 139 THR A O 1
ATOM 1059 N N . THR A 1 140 ? 5.220 9.663 6.240 1.00 66.81 140 THR A N 1
ATOM 1060 C CA . THR A 1 140 ? 4.125 10.603 5.988 1.00 66.81 140 THR A CA 1
ATOM 1061 C C . THR A 1 140 ? 3.040 10.460 7.060 1.00 66.81 140 THR A C 1
ATOM 1063 O O . THR A 1 140 ? 2.695 9.366 7.512 1.00 66.81 140 THR A O 1
ATOM 1066 N N . ALA A 1 141 ? 2.535 11.597 7.539 1.00 62.38 141 ALA A N 1
ATOM 1067 C CA . ALA A 1 141 ? 1.408 11.641 8.463 1.00 62.38 141 ALA A CA 1
ATOM 1068 C C . ALA A 1 141 ? 0.105 11.771 7.665 1.00 62.38 141 ALA A C 1
ATOM 1070 O O . ALA A 1 141 ? 0.087 12.455 6.649 1.00 62.38 141 ALA A O 1
ATOM 1071 N N . GLY A 1 142 ? -0.988 11.184 8.162 1.00 71.06 142 GLY A N 1
ATOM 1072 C CA . GLY A 1 142 ? -2.327 11.436 7.610 1.00 71.06 142 GLY A CA 1
ATOM 1073 C C . GLY A 1 142 ? -2.929 10.325 6.751 1.00 71.06 142 GLY A C 1
ATOM 1074 O O . GLY A 1 142 ? -3.978 10.553 6.156 1.00 71.06 142 GLY A O 1
ATOM 1075 N N . ALA A 1 143 ? -2.341 9.121 6.731 1.00 87.06 143 ALA A N 1
ATOM 1076 C CA . ALA A 1 143 ? -2.912 7.980 6.017 1.00 87.06 143 ALA A CA 1
ATOM 1077 C C . ALA A 1 143 ? -4.404 7.781 6.347 1.00 87.06 143 ALA A C 1
ATOM 1079 O O . ALA A 1 143 ? -4.821 7.679 7.510 1.00 87.06 143 ALA A O 1
ATOM 1080 N N . LEU A 1 144 ? -5.219 7.702 5.301 1.00 93.62 144 LEU A N 1
ATOM 1081 C CA . LEU A 1 144 ? -6.648 7.474 5.382 1.00 93.62 144 LEU A CA 1
ATOM 1082 C C . LEU A 1 144 ? -6.912 5.971 5.385 1.00 93.62 144 LEU A C 1
ATOM 1084 O O . LEU A 1 144 ? -6.333 5.256 4.577 1.00 93.62 144 LEU A O 1
ATOM 1088 N N . GLY A 1 145 ? -7.802 5.466 6.243 1.00 96.56 145 GLY A N 1
ATOM 1089 C CA . GLY A 1 145 ? -8.052 4.025 6.303 1.00 96.56 145 GLY A CA 1
ATOM 1090 C C . GLY A 1 145 ? -9.434 3.611 6.782 1.00 96.56 145 GLY A C 1
ATOM 1091 O O . GLY A 1 145 ? -10.131 4.346 7.486 1.00 96.56 145 GLY A O 1
ATOM 1092 N N . PHE A 1 146 ? -9.822 2.387 6.422 1.00 98.06 146 PHE A N 1
ATOM 1093 C CA . PHE A 1 146 ? -11.020 1.729 6.934 1.00 98.06 146 PHE A CA 1
ATOM 1094 C C . PHE A 1 146 ? -10.767 0.271 7.336 1.00 98.06 146 PHE A C 1
ATOM 1096 O O . PHE A 1 146 ? -9.834 -0.378 6.863 1.00 98.06 146 PHE A O 1
ATOM 1103 N N . ILE A 1 147 ? -11.656 -0.259 8.176 1.00 98.06 147 ILE A N 1
ATOM 1104 C CA . ILE A 1 147 ? -11.755 -1.672 8.543 1.00 98.06 147 ILE A CA 1
ATOM 1105 C C . ILE A 1 147 ? -13.219 -2.143 8.516 1.00 98.06 147 ILE A C 1
ATOM 1107 O O . ILE A 1 147 ? -14.138 -1.429 8.924 1.00 98.06 147 ILE A O 1
ATOM 1111 N N . GLY A 1 148 ? -13.439 -3.360 8.024 1.00 96.50 148 GLY A N 1
ATOM 1112 C CA . GLY A 1 148 ? -14.741 -4.019 7.977 1.00 96.50 148 GLY A CA 1
ATOM 1113 C C . GLY A 1 148 ? -15.669 -3.510 6.871 1.00 96.50 148 GLY A C 1
ATOM 1114 O O . GLY A 1 148 ? -15.446 -2.478 6.242 1.00 96.50 148 GLY A O 1
ATOM 1115 N N . ALA A 1 149 ? -16.757 -4.249 6.643 1.00 93.25 149 ALA A N 1
ATOM 1116 C CA . ALA A 1 149 ? -17.738 -3.947 5.592 1.00 93.25 149 ALA A CA 1
ATOM 1117 C C . ALA A 1 149 ? -18.522 -2.642 5.832 1.00 93.25 149 ALA A C 1
ATOM 1119 O O . ALA A 1 149 ? -19.131 -2.106 4.915 1.00 93.25 149 ALA A O 1
ATOM 1120 N N . GLY A 1 150 ? -18.523 -2.137 7.068 1.00 96.06 150 GLY A N 1
ATOM 1121 C CA . GLY A 1 150 ? -19.141 -0.859 7.418 1.00 96.06 150 GLY A CA 1
ATOM 1122 C C . GLY A 1 150 ? -18.229 0.350 7.215 1.00 96.06 150 GLY A C 1
ATOM 1123 O O . GLY A 1 150 ? -18.611 1.437 7.637 1.00 96.06 150 GLY A O 1
ATOM 1124 N N . TYR A 1 151 ? -17.028 0.175 6.655 1.00 97.75 151 TYR A N 1
ATOM 1125 C CA . TYR A 1 151 ? -16.038 1.243 6.508 1.00 97.75 151 TYR A CA 1
ATOM 1126 C C . TYR A 1 151 ? -15.757 1.978 7.823 1.00 97.75 151 TYR A C 1
ATOM 1128 O O . TYR A 1 151 ? -15.758 3.206 7.890 1.00 97.75 151 TYR A O 1
ATOM 1136 N N . GLN A 1 152 ? -15.556 1.229 8.909 1.00 98.12 152 GLN A N 1
ATOM 1137 C CA . GLN A 1 152 ? -15.166 1.823 10.183 1.00 98.12 152 GLN A CA 1
ATOM 1138 C C . GLN A 1 152 ? -13.810 2.504 10.007 1.00 98.12 152 GLN A C 1
ATOM 1140 O O . GLN A 1 152 ? -12.876 1.857 9.544 1.00 98.12 152 GLN A O 1
ATOM 1145 N N . ARG A 1 153 ? -13.687 3.778 10.398 1.00 97.38 153 ARG A N 1
ATOM 1146 C CA . ARG A 1 153 ? -12.420 4.515 10.319 1.00 97.38 153 ARG A CA 1
ATOM 1147 C C . ARG A 1 153 ? -11.317 3.744 11.042 1.00 97.38 153 ARG A C 1
ATOM 1149 O O . ARG A 1 153 ? -11.480 3.360 12.206 1.00 97.38 153 ARG A O 1
ATOM 1156 N N . LEU A 1 154 ? -10.226 3.533 10.317 1.00 96.94 154 LEU A N 1
ATOM 1157 C CA . LEU A 1 154 ? -8.967 2.980 10.787 1.00 96.94 154 LEU A CA 1
ATOM 1158 C C . LEU A 1 154 ? -7.907 4.056 10.580 1.00 96.94 154 LEU A C 1
ATOM 1160 O O . LEU A 1 154 ? -7.737 4.546 9.468 1.00 96.94 154 LEU A O 1
ATOM 1164 N N . GLN A 1 155 ? -7.185 4.390 11.640 1.00 95.06 155 GLN A N 1
ATOM 1165 C CA . GLN A 1 155 ? -5.984 5.212 11.545 1.00 95.06 155 GLN A CA 1
ATOM 1166 C C . GLN A 1 155 ? -4.784 4.352 11.932 1.00 95.06 155 GLN A C 1
ATOM 1168 O O . GLN A 1 155 ? -4.860 3.545 12.864 1.00 95.06 155 GLN A O 1
ATOM 1173 N N . VAL A 1 156 ? -3.684 4.512 11.205 1.00 94.56 156 VAL A N 1
ATOM 1174 C CA . VAL A 1 156 ? -2.438 3.769 11.404 1.00 94.56 156 VAL A CA 1
ATOM 1175 C C . VAL A 1 156 ? -1.315 4.782 11.556 1.00 94.56 156 VAL A C 1
ATOM 1177 O O . VAL A 1 156 ? -1.255 5.757 10.816 1.00 94.56 156 VAL A O 1
ATOM 1180 N N . HIS A 1 157 ? -0.437 4.561 12.526 1.00 93.81 157 HIS A N 1
ATOM 1181 C CA . HIS A 1 157 ? 0.728 5.403 12.746 1.00 93.81 157 HIS A CA 1
ATOM 1182 C C . HIS A 1 157 ? 1.959 4.536 13.004 1.00 93.81 157 HIS A C 1
ATOM 1184 O O . HIS A 1 157 ? 1.952 3.686 13.901 1.00 93.81 157 HIS A O 1
ATOM 1190 N N . PHE A 1 158 ? 3.027 4.742 12.235 1.00 94.06 158 PHE A N 1
ATOM 1191 C CA . PHE A 1 158 ? 4.299 4.055 12.437 1.00 94.06 158 PHE A CA 1
ATOM 1192 C C . PHE A 1 158 ? 5.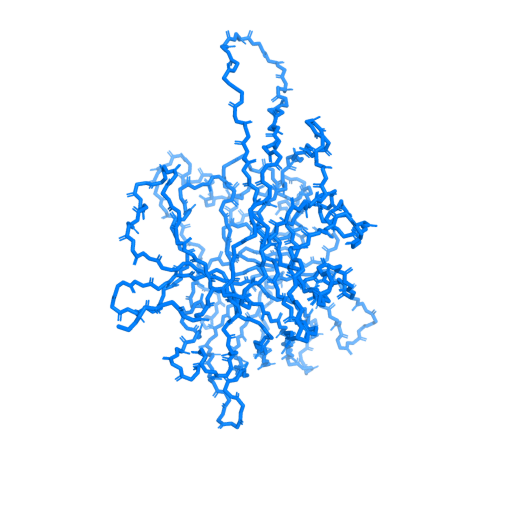182 4.861 13.392 1.00 94.06 158 PHE A C 1
ATOM 1194 O O . PHE A 1 158 ? 5.528 6.003 13.127 1.00 94.06 158 PHE A O 1
ATOM 1201 N N . LEU A 1 159 ? 5.560 4.247 14.514 1.00 93.00 159 LEU A N 1
ATOM 1202 C CA . LEU A 1 159 ? 6.437 4.847 15.523 1.00 93.00 159 LEU A CA 1
ATOM 1203 C C . LEU A 1 159 ? 7.915 4.618 15.204 1.00 93.00 159 LEU A C 1
ATOM 1205 O O . LEU A 1 159 ? 8.768 5.441 15.518 1.00 93.00 159 LEU A O 1
ATOM 1209 N N . SER A 1 160 ? 8.240 3.451 14.649 1.00 93.25 160 SER A N 1
ATOM 1210 C CA . SER A 1 160 ? 9.601 3.122 14.246 1.00 93.25 160 SER A CA 1
ATOM 1211 C C . SER A 1 160 ? 9.593 2.114 13.117 1.00 93.25 160 SER A C 1
ATOM 1213 O O . SER A 1 160 ? 8.839 1.141 13.142 1.00 93.25 160 SER A O 1
ATOM 1215 N N . MET A 1 161 ? 10.494 2.320 12.169 1.00 93.44 161 MET A N 1
ATOM 1216 C CA . MET A 1 161 ? 10.797 1.376 11.110 1.00 93.44 161 MET A CA 1
ATOM 1217 C C . MET A 1 161 ? 12.304 1.213 11.061 1.00 93.44 161 MET A C 1
ATOM 1219 O O . MET A 1 161 ? 13.041 2.190 10.975 1.00 93.44 161 MET A O 1
ATOM 1223 N N . LYS A 1 162 ? 12.767 -0.025 11.190 1.00 93.56 162 LYS A N 1
ATOM 1224 C CA . LYS A 1 162 ? 14.190 -0.347 11.190 1.00 93.56 162 LYS A CA 1
ATOM 1225 C C . LYS A 1 162 ? 14.436 -1.472 10.224 1.00 93.56 162 LYS A C 1
ATOM 1227 O O . LYS A 1 162 ? 13.762 -2.496 10.281 1.00 93.56 162 LYS A O 1
ATOM 1232 N N . LYS A 1 163 ? 15.424 -1.295 9.366 1.00 93.38 163 LYS A N 1
ATOM 1233 C CA . LYS A 1 163 ? 15.881 -2.356 8.485 1.00 93.38 163 LYS A CA 1
ATOM 1234 C C . LYS A 1 163 ? 16.346 -3.562 9.299 1.00 93.38 163 LYS A C 1
ATOM 1236 O O . LYS A 1 163 ? 17.008 -3.397 10.327 1.00 93.38 163 LYS A O 1
ATOM 1241 N N . ASP A 1 164 ? 15.980 -4.758 8.863 1.00 93.38 164 ASP A N 1
ATOM 1242 C CA . ASP A 1 164 ? 16.463 -5.986 9.479 1.00 93.38 164 ASP A CA 1
ATOM 1243 C C . ASP A 1 164 ? 17.966 -6.144 9.174 1.00 93.38 164 ASP A C 1
ATOM 1245 O O . ASP A 1 164 ? 18.383 -5.975 8.023 1.00 93.38 164 ASP A O 1
ATOM 1249 N N . PRO A 1 165 ? 18.806 -6.437 10.182 1.00 89.88 165 PRO A N 1
ATOM 1250 C CA . PRO A 1 165 ? 20.248 -6.552 9.984 1.00 89.88 165 PRO A CA 1
ATOM 1251 C C . PRO A 1 165 ? 20.653 -7.785 9.161 1.00 89.88 165 PRO A C 1
ATOM 1253 O O . PRO A 1 165 ? 21.759 -7.814 8.629 1.00 89.88 165 PRO A O 1
ATOM 1256 N N . ASN A 1 166 ? 19.785 -8.796 9.056 1.00 92.00 166 ASN A N 1
ATOM 1257 C CA . ASN A 1 166 ? 20.067 -10.056 8.367 1.00 92.00 166 ASN A CA 1
ATOM 1258 C C . ASN A 1 166 ? 19.447 -10.116 6.966 1.00 92.00 166 ASN A C 1
ATOM 1260 O O . ASN A 1 166 ? 19.964 -10.821 6.100 1.00 92.00 166 ASN A O 1
ATOM 1264 N N . ASP A 1 167 ? 18.349 -9.394 6.733 1.00 92.31 167 ASP A N 1
ATOM 1265 C CA . ASP A 1 167 ? 17.721 -9.298 5.416 1.00 92.31 167 ASP A CA 1
ATOM 1266 C C . ASP A 1 167 ? 17.375 -7.843 5.068 1.00 92.31 167 ASP A C 1
ATOM 1268 O O . ASP A 1 167 ? 16.382 -7.303 5.558 1.00 92.31 167 ASP A O 1
ATOM 1272 N N . PRO A 1 168 ? 18.140 -7.193 4.174 1.00 89.25 168 PRO A N 1
ATOM 1273 C CA . PRO A 1 168 ? 17.948 -5.783 3.882 1.00 89.25 168 PRO A CA 1
ATOM 1274 C C . PRO A 1 168 ? 16.635 -5.485 3.132 1.00 89.25 168 PRO A C 1
ATOM 1276 O O . PRO A 1 168 ? 16.276 -4.316 3.016 1.00 89.25 168 PRO A O 1
ATOM 1279 N N . ALA A 1 169 ? 15.915 -6.502 2.638 1.00 90.62 169 ALA A N 1
ATOM 1280 C CA . ALA A 1 169 ? 14.571 -6.350 2.074 1.00 90.62 169 ALA A CA 1
ATOM 1281 C C . ALA A 1 169 ? 13.460 -6.351 3.145 1.00 90.62 169 ALA A C 1
ATOM 1283 O O . ALA A 1 169 ? 12.292 -6.129 2.822 1.00 90.62 169 ALA A O 1
ATOM 1284 N N . VAL A 1 170 ? 13.798 -6.614 4.411 1.00 96.00 170 VAL A N 1
ATOM 1285 C CA . VAL A 1 170 ? 12.853 -6.679 5.527 1.00 96.00 170 VAL A CA 1
ATOM 1286 C C . VAL A 1 170 ? 13.001 -5.446 6.410 1.00 96.00 170 VAL A C 1
ATOM 1288 O O . VAL A 1 170 ? 14.098 -5.055 6.798 1.00 96.00 170 VAL A O 1
ATOM 1291 N N . TYR A 1 171 ? 11.867 -4.857 6.770 1.00 96.62 171 TYR A N 1
ATOM 1292 C CA . TYR A 1 171 ? 11.768 -3.726 7.681 1.00 96.62 171 TYR A CA 1
ATOM 1293 C C . TYR A 1 171 ? 10.935 -4.128 8.889 1.00 96.62 171 TYR A C 1
ATOM 1295 O O . TYR A 1 171 ? 9.785 -4.531 8.748 1.00 96.62 171 TYR A O 1
ATOM 1303 N N . LEU A 1 172 ? 11.514 -4.027 10.079 1.00 97.25 172 LEU A N 1
ATOM 1304 C CA . LEU A 1 172 ? 10.862 -4.242 11.362 1.00 97.25 172 LEU A CA 1
ATOM 1305 C C . LEU A 1 172 ? 10.101 -2.978 11.752 1.00 97.25 172 LEU A C 1
ATOM 1307 O O . LEU A 1 172 ? 10.685 -1.900 11.846 1.00 97.25 172 LEU A O 1
ATOM 1311 N N . VAL A 1 173 ? 8.802 -3.121 11.991 1.00 97.06 173 VAL A N 1
ATOM 1312 C CA . VAL A 1 173 ? 7.882 -2.003 12.211 1.00 97.06 173 VAL A CA 1
ATOM 1313 C C . VAL A 1 173 ? 7.303 -2.068 13.618 1.00 97.06 173 VAL A C 1
ATOM 1315 O O . VAL A 1 173 ? 6.857 -3.123 14.077 1.00 97.06 173 VAL A O 1
ATOM 1318 N N . VAL A 1 174 ? 7.281 -0.922 14.288 1.00 96.81 174 VAL A N 1
ATOM 1319 C CA . VAL A 1 174 ? 6.532 -0.666 15.519 1.00 96.81 174 VAL A CA 1
ATOM 1320 C C . VAL A 1 174 ? 5.569 0.474 15.235 1.00 96.81 174 VAL A C 1
ATOM 1322 O O . VAL A 1 174 ? 5.969 1.493 14.678 1.00 96.81 174 VAL A O 1
ATOM 1325 N N . GLY A 1 175 ? 4.313 0.324 15.630 1.00 95.38 175 GLY A N 1
ATOM 1326 C CA . GLY A 1 175 ? 3.305 1.345 15.388 1.00 95.38 175 GLY A CA 1
ATOM 1327 C C . GLY A 1 175 ? 2.092 1.207 16.289 1.00 95.38 175 GLY A C 1
ATOM 1328 O O . GLY A 1 175 ? 2.048 0.363 17.189 1.00 95.38 175 GLY A O 1
ATOM 1329 N N . LYS A 1 176 ? 1.112 2.068 16.042 1.00 95.25 176 LYS A N 1
ATOM 1330 C CA . LYS A 1 176 ? -0.185 2.074 16.707 1.00 95.25 176 LYS A CA 1
ATOM 1331 C C . LYS A 1 176 ? -1.300 2.124 15.663 1.00 95.25 176 LYS A C 1
ATOM 1333 O O . LYS A 1 176 ? -1.139 2.731 14.607 1.00 95.25 176 LYS A O 1
ATOM 1338 N N . THR A 1 177 ? -2.428 1.498 15.960 1.00 95.50 177 THR A N 1
ATOM 1339 C CA . THR A 1 177 ? -3.697 1.666 15.246 1.00 95.50 177 THR A CA 1
ATOM 1340 C C . THR A 1 177 ? -4.704 2.360 16.151 1.00 95.50 177 THR A C 1
ATOM 1342 O O . THR A 1 177 ? -4.619 2.253 17.377 1.00 95.50 177 THR A O 1
ATOM 1345 N N . LEU A 1 178 ? -5.670 3.052 15.555 1.00 94.88 178 LEU A N 1
ATOM 1346 C CA . LEU A 1 178 ? -6.821 3.623 16.240 1.00 94.88 178 LEU A CA 1
ATOM 1347 C C . LEU A 1 178 ? -8.102 3.228 15.504 1.00 94.88 178 LEU A C 1
ATOM 1349 O O . LEU A 1 178 ? -8.297 3.550 14.334 1.00 94.88 178 LEU A O 1
ATOM 1353 N N . VAL A 1 179 ? -8.974 2.513 16.218 1.00 95.12 179 VAL A N 1
ATOM 1354 C CA . VAL A 1 179 ? -10.300 2.089 15.746 1.00 95.12 179 VAL A CA 1
ATOM 1355 C C . VAL A 1 179 ? -11.299 2.282 16.884 1.00 95.12 179 VAL A C 1
ATOM 1357 O O . VAL A 1 179 ? -11.070 1.804 17.995 1.00 95.12 179 VAL A O 1
ATOM 1360 N N . ARG A 1 180 ? -12.420 2.976 16.639 1.00 93.88 180 ARG A N 1
ATOM 1361 C CA . ARG A 1 180 ? -13.462 3.253 17.658 1.00 93.88 180 ARG A CA 1
ATOM 1362 C C . ARG A 1 180 ? -12.893 3.815 18.972 1.00 93.88 180 ARG A C 1
ATOM 1364 O O . ARG A 1 180 ? -13.233 3.332 20.054 1.00 93.88 180 ARG A O 1
ATOM 1371 N N . ASN A 1 181 ? -11.997 4.799 18.880 1.00 90.69 181 ASN A N 1
ATOM 1372 C CA . ASN A 1 181 ? -11.316 5.418 20.026 1.00 90.69 181 ASN A CA 1
ATOM 1373 C C . ASN A 1 181 ? -10.463 4.449 20.870 1.00 90.69 181 ASN A C 1
ATOM 1375 O O . ASN A 1 181 ? -10.178 4.714 22.037 1.00 90.69 181 ASN A O 1
ATOM 1379 N N . ARG A 1 182 ? -10.051 3.306 20.304 1.00 93.50 182 ARG A N 1
ATOM 1380 C CA . ARG A 1 182 ? -9.147 2.349 20.950 1.00 93.50 182 ARG A CA 1
ATOM 1381 C C . ARG A 1 182 ? -7.812 2.336 20.233 1.00 93.50 182 ARG A C 1
ATOM 1383 O O . ARG A 1 182 ? -7.725 1.860 19.106 1.00 93.50 182 ARG A O 1
ATOM 1390 N N . VAL A 1 183 ? -6.786 2.805 20.934 1.00 95.12 183 VAL A N 1
ATOM 1391 C CA . VAL A 1 183 ? -5.401 2.707 20.480 1.00 95.12 183 VAL A CA 1
ATOM 1392 C C . VAL A 1 183 ? -4.865 1.305 20.769 1.00 95.12 183 VAL A C 1
ATOM 1394 O O . VAL A 1 183 ? -5.033 0.787 21.884 1.00 95.12 183 VAL A O 1
ATOM 1397 N N . ARG A 1 184 ? -4.231 0.674 19.779 1.00 96.06 184 ARG A N 1
ATOM 1398 C CA . ARG A 1 184 ? -3.557 -0.622 19.918 1.00 96.06 184 ARG A CA 1
ATOM 1399 C C . ARG A 1 184 ? -2.159 -0.556 19.344 1.00 96.06 184 ARG A C 1
ATOM 1401 O O . ARG A 1 184 ? -1.954 -0.095 18.234 1.00 96.06 184 ARG A O 1
ATOM 1408 N N . GLU A 1 185 ? -1.195 -1.019 20.123 1.00 96.12 185 GLU A N 1
ATOM 1409 C CA . GLU A 1 185 ? 0.183 -1.135 19.663 1.00 96.12 185 GLU A CA 1
ATOM 1410 C C . GLU A 1 185 ? 0.341 -2.397 18.828 1.00 96.12 185 GLU A C 1
ATOM 1412 O O . GLU A 1 185 ? -0.184 -3.459 19.183 1.00 96.12 185 GLU A O 1
ATOM 1417 N N . PHE A 1 186 ? 1.133 -2.295 17.768 1.00 97.44 186 PHE A N 1
ATOM 1418 C CA . PHE A 1 186 ? 1.541 -3.434 16.971 1.00 97.44 186 PHE A CA 1
ATOM 1419 C C . PHE A 1 186 ? 3.048 -3.473 16.759 1.00 97.44 186 PHE A C 1
ATOM 1421 O O . PHE A 1 186 ? 3.754 -2.462 16.762 1.00 97.44 186 PHE A O 1
ATOM 1428 N N . LYS A 1 187 ? 3.528 -4.694 16.536 1.00 98.31 187 LYS A N 1
ATOM 1429 C CA . LYS A 1 187 ? 4.867 -4.975 16.028 1.00 98.31 187 LYS A CA 1
ATOM 1430 C C . LYS A 1 187 ? 4.748 -5.871 14.818 1.00 98.31 187 LYS A C 1
ATOM 1432 O O . LYS A 1 187 ? 3.879 -6.741 14.765 1.00 98.31 187 LYS A O 1
ATOM 1437 N N . GLY A 1 188 ? 5.637 -5.711 13.861 1.00 97.81 188 GLY A N 1
ATOM 1438 C CA . GLY A 1 188 ? 5.583 -6.540 12.679 1.00 97.81 188 GLY A CA 1
ATOM 1439 C C . GLY A 1 188 ? 6.682 -6.244 11.697 1.00 97.81 188 GLY A C 1
ATOM 1440 O O . GLY A 1 188 ? 7.753 -5.772 12.076 1.00 97.81 188 GLY A O 1
ATOM 1441 N N . LYS A 1 189 ? 6.416 -6.566 10.439 1.00 97.81 189 LYS A N 1
ATOM 1442 C CA . LYS A 1 189 ? 7.374 -6.345 9.373 1.00 97.81 189 LYS A CA 1
ATOM 1443 C C . LYS A 1 189 ? 6.718 -6.002 8.053 1.00 97.81 189 LYS A C 1
ATOM 1445 O O . LYS A 1 189 ? 5.617 -6.468 7.764 1.00 97.81 189 LYS A O 1
ATOM 1450 N N . ILE A 1 190 ? 7.459 -5.251 7.259 1.00 97.94 190 ILE A N 1
ATOM 1451 C CA . ILE A 1 190 ? 7.271 -5.083 5.826 1.00 97.94 190 ILE A CA 1
ATOM 1452 C C . ILE A 1 190 ? 8.370 -5.889 5.128 1.00 97.94 190 ILE A C 1
ATOM 1454 O O . ILE A 1 190 ? 9.519 -5.885 5.565 1.00 97.94 190 ILE A O 1
ATOM 1458 N N . VAL A 1 191 ? 8.014 -6.612 4.071 1.00 95.00 191 VAL A N 1
ATOM 1459 C CA . VAL A 1 191 ? 8.955 -7.314 3.196 1.00 95.00 191 VAL A CA 1
ATOM 1460 C C . VAL A 1 191 ? 8.806 -6.734 1.801 1.00 95.00 191 VAL A C 1
ATOM 1462 O O . VAL A 1 191 ? 7.735 -6.854 1.205 1.00 95.00 191 VAL A O 1
ATOM 1465 N N . ILE A 1 192 ? 9.874 -6.122 1.296 1.00 90.88 192 ILE A N 1
ATOM 1466 C CA . ILE A 1 192 ? 9.933 -5.640 -0.080 1.00 90.88 192 ILE A CA 1
ATOM 1467 C C . ILE A 1 192 ? 10.092 -6.834 -1.010 1.00 90.88 192 ILE A C 1
ATOM 1469 O O . ILE A 1 192 ? 11.016 -7.634 -0.869 1.00 90.88 192 ILE A O 1
ATOM 1473 N N . GLU A 1 193 ? 9.178 -6.950 -1.963 1.00 82.62 193 GLU A N 1
ATOM 1474 C CA . GLU A 1 193 ? 9.171 -8.045 -2.928 1.00 82.62 193 GLU A CA 1
ATOM 1475 C C . GLU A 1 193 ? 9.663 -7.580 -4.287 1.00 82.62 193 GLU A C 1
ATOM 1477 O O . GLU A 1 193 ? 10.334 -8.349 -4.978 1.00 82.62 193 GLU A O 1
ATOM 1482 N N . THR A 1 194 ? 9.339 -6.345 -4.682 1.00 75.62 194 THR A N 1
ATOM 1483 C CA . THR A 1 194 ? 9.758 -5.802 -5.972 1.00 75.62 194 THR A CA 1
ATOM 1484 C C . THR A 1 194 ? 10.018 -4.306 -5.926 1.00 75.62 194 THR A C 1
ATOM 1486 O O . THR A 1 194 ? 9.418 -3.585 -5.131 1.00 75.62 194 THR A O 1
ATOM 1489 N N . VAL A 1 195 ? 10.927 -3.871 -6.796 1.00 79.25 195 VAL A N 1
ATOM 1490 C CA . VAL A 1 195 ? 11.196 -2.467 -7.097 1.00 79.25 195 VAL A CA 1
ATOM 1491 C C . VAL A 1 195 ? 11.268 -2.339 -8.611 1.00 79.25 195 VAL A C 1
ATOM 1493 O O . VAL A 1 195 ? 12.000 -3.092 -9.264 1.00 79.25 195 VAL A O 1
ATOM 1496 N N . VAL A 1 196 ? 10.501 -1.407 -9.158 1.00 74.38 196 VAL A N 1
ATOM 1497 C CA . VAL A 1 196 ? 10.519 -1.069 -10.580 1.00 74.38 196 VAL A CA 1
ATOM 1498 C C . VAL A 1 196 ? 10.837 0.409 -10.707 1.00 74.38 196 VAL A C 1
ATOM 1500 O O . VAL A 1 196 ? 10.197 1.216 -10.046 1.00 74.38 196 VAL A O 1
ATOM 1503 N N . GLU A 1 197 ? 11.819 0.751 -11.535 1.00 77.31 197 GLU A N 1
ATOM 1504 C CA . GLU A 1 197 ? 12.173 2.136 -11.863 1.00 77.31 197 GLU A CA 1
ATOM 1505 C C . GLU A 1 197 ? 11.798 2.439 -13.316 1.00 77.31 197 GLU A C 1
ATOM 1507 O O . GLU A 1 197 ? 12.000 1.601 -14.200 1.00 77.31 197 GLU A O 1
ATOM 1512 N N . PHE A 1 198 ? 11.291 3.640 -13.582 1.00 71.88 198 PHE A N 1
ATOM 1513 C CA . PHE A 1 198 ? 10.945 4.116 -14.917 1.00 71.88 198 PHE A CA 1
ATOM 1514 C C . PHE A 1 198 ? 11.265 5.611 -15.095 1.00 71.88 198 PHE A C 1
ATOM 1516 O O . PHE A 1 198 ? 11.341 6.361 -14.123 1.00 71.88 198 PHE A O 1
ATOM 1523 N N . PRO A 1 199 ? 11.515 6.073 -16.336 1.00 71.31 199 PRO A N 1
ATOM 1524 C CA . PRO A 1 199 ? 11.785 7.485 -16.593 1.00 71.31 199 PRO A CA 1
ATOM 1525 C C . PRO A 1 199 ? 10.585 8.350 -16.210 1.00 71.31 199 PRO A C 1
ATOM 1527 O O . PRO A 1 199 ? 9.465 8.023 -16.609 1.00 71.31 199 PRO A O 1
ATOM 1530 N N . ALA A 1 200 ? 10.838 9.456 -15.505 1.00 70.62 200 ALA A N 1
ATOM 1531 C CA . ALA A 1 200 ? 9.775 10.378 -15.136 1.00 70.62 200 ALA A CA 1
ATOM 1532 C C . ALA A 1 200 ? 9.157 11.062 -16.363 1.00 70.62 200 ALA A C 1
ATOM 1534 O O . ALA A 1 200 ? 9.865 11.345 -17.341 1.00 70.62 200 ALA A O 1
ATOM 1535 N N . GLN A 1 201 ? 7.852 11.330 -16.313 1.00 61.56 201 GLN A N 1
ATOM 1536 C CA . GLN A 1 201 ? 7.140 12.021 -17.394 1.00 61.56 201 GLN A CA 1
ATOM 1537 C C . GLN A 1 201 ? 6.933 13.512 -17.109 1.00 61.56 201 GLN A C 1
ATOM 1539 O O . GLN A 1 201 ? 6.983 13.975 -15.975 1.00 61.56 201 GLN A O 1
ATOM 1544 N N . ASP A 1 202 ? 6.742 14.268 -18.189 1.00 57.53 202 ASP A N 1
ATOM 1545 C CA . ASP A 1 202 ? 6.398 15.687 -18.170 1.00 57.53 202 ASP A CA 1
ATOM 1546 C C . ASP A 1 202 ? 5.023 15.833 -18.816 1.00 57.53 202 ASP A C 1
ATOM 1548 O O . ASP A 1 202 ? 4.899 15.654 -20.028 1.00 57.53 202 ASP A O 1
ATOM 1552 N N . ASP A 1 203 ? 3.984 16.047 -18.010 1.00 52.53 203 ASP A N 1
ATOM 1553 C CA . ASP A 1 203 ? 2.597 16.010 -18.490 1.00 52.53 203 ASP A CA 1
ATOM 1554 C C . ASP A 1 203 ? 1.633 17.000 -17.795 1.00 52.53 203 ASP A C 1
ATOM 1556 O O . ASP A 1 203 ? 0.426 16.932 -18.024 1.00 52.53 203 ASP A O 1
ATOM 1560 N N . GLY A 1 204 ? 2.139 17.965 -17.017 1.00 51.75 204 GLY A N 1
ATOM 1561 C CA . GLY A 1 204 ? 1.363 19.163 -16.671 1.00 51.75 204 GLY A CA 1
ATOM 1562 C C . GLY A 1 204 ? 1.120 19.478 -15.193 1.00 51.75 204 GLY A C 1
ATOM 1563 O O . GLY A 1 204 ? 0.557 20.541 -14.935 1.00 51.75 204 GLY A O 1
ATOM 1564 N N . CYS A 1 205 ? 1.574 18.678 -14.218 1.00 57.94 205 CYS A N 1
ATOM 1565 C CA . CYS A 1 205 ? 1.824 19.240 -12.878 1.00 5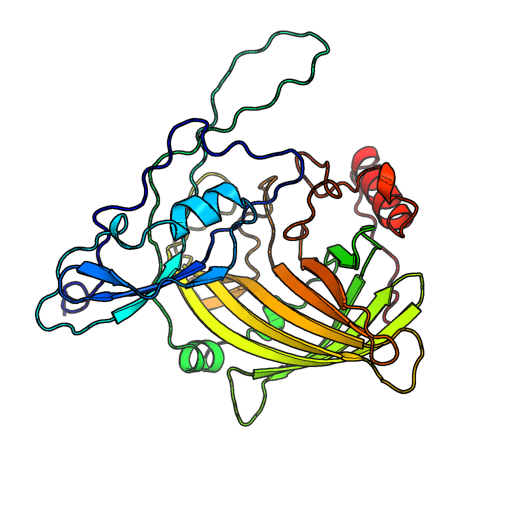7.94 205 CYS A CA 1
ATOM 1566 C C . CYS A 1 205 ? 3.095 20.115 -12.958 1.00 57.94 205 CYS A C 1
ATOM 1568 O O . CYS A 1 205 ? 4.099 19.685 -13.522 1.00 57.94 205 CYS A O 1
ATOM 1570 N N . GLU A 1 206 ? 3.106 21.323 -12.370 1.00 49.50 206 GLU A N 1
ATOM 1571 C CA . GLU A 1 206 ? 4.252 22.270 -12.415 1.00 49.50 206 GLU A CA 1
ATOM 1572 C C . GLU A 1 206 ? 5.596 21.676 -11.921 1.00 49.50 206 GLU A C 1
ATOM 1574 O O . GLU A 1 206 ? 6.659 22.267 -12.118 1.00 49.50 206 GLU A O 1
ATOM 1579 N N . ARG A 1 207 ? 5.563 20.496 -11.285 1.00 55.31 207 ARG A N 1
ATOM 1580 C CA . ARG A 1 207 ? 6.706 19.747 -10.747 1.00 55.31 207 ARG A CA 1
ATOM 1581 C C . ARG A 1 207 ? 7.314 18.698 -11.686 1.00 55.31 207 ARG A C 1
ATOM 1583 O O . ARG A 1 207 ? 8.145 17.919 -11.224 1.00 55.31 207 ARG A O 1
ATOM 1590 N N . SER A 1 208 ? 7.004 18.685 -12.982 1.00 53.38 208 SER A N 1
ATOM 1591 C CA . SER A 1 208 ? 7.667 17.794 -13.947 1.00 53.38 208 SER A CA 1
ATOM 1592 C C . SER A 1 208 ? 9.147 18.152 -14.165 1.00 53.38 208 SER A C 1
ATOM 1594 O O . SER A 1 208 ? 9.568 18.820 -15.115 1.00 53.38 208 SER A O 1
ATOM 1596 N N . VAL A 1 209 ? 10.012 17.714 -13.252 1.00 60.72 209 VAL A N 1
ATOM 1597 C CA . VAL A 1 209 ? 11.440 18.009 -13.357 1.00 60.72 209 VAL A CA 1
ATOM 1598 C C . VAL A 1 209 ? 12.083 17.028 -14.336 1.00 60.72 209 VAL A C 1
ATOM 1600 O O . VAL A 1 209 ? 12.257 15.843 -14.060 1.00 60.72 209 VAL A O 1
ATOM 1603 N N . LYS A 1 210 ? 12.522 17.531 -15.493 1.00 64.56 210 LYS A N 1
ATOM 1604 C CA . LYS A 1 210 ? 13.359 16.756 -16.423 1.00 64.56 210 LYS A CA 1
ATOM 1605 C C . LYS A 1 210 ? 14.583 16.169 -15.705 1.00 64.56 210 LYS A C 1
ATOM 1607 O O . LYS A 1 210 ? 15.431 16.904 -15.182 1.00 64.56 210 LYS A O 1
ATOM 1612 N N . GLY A 1 211 ? 14.728 14.845 -15.783 1.00 70.75 211 GLY A N 1
ATOM 1613 C CA . GLY A 1 211 ? 15.872 14.101 -15.245 1.00 70.75 211 GLY A CA 1
ATOM 1614 C C . GLY A 1 211 ? 15.645 13.446 -13.880 1.00 70.75 211 GLY A C 1
ATOM 1615 O O . GLY A 1 211 ? 16.632 13.183 -13.195 1.00 70.75 211 GLY A O 1
ATOM 1616 N N . LEU A 1 212 ? 14.388 13.209 -13.497 1.00 83.94 212 LEU A N 1
ATOM 1617 C CA . LEU A 1 212 ? 14.019 12.302 -12.410 1.00 83.94 212 LEU A CA 1
ATOM 1618 C C . LEU A 1 212 ? 13.813 10.869 -12.936 1.00 83.94 212 LEU A C 1
ATOM 1620 O O . LEU A 1 212 ? 13.482 10.661 -14.107 1.00 83.94 212 LEU A O 1
ATOM 1624 N N . THR A 1 213 ? 13.982 9.894 -12.047 1.00 84.69 213 THR A N 1
ATOM 1625 C CA . THR A 1 213 ? 13.547 8.503 -12.250 1.00 84.69 213 THR A CA 1
ATOM 1626 C C . THR A 1 213 ? 12.446 8.212 -11.244 1.00 84.69 213 THR A C 1
ATOM 1628 O O . THR A 1 213 ? 12.714 8.251 -10.046 1.00 84.69 213 THR A O 1
ATOM 1631 N N . GLU A 1 214 ? 11.239 7.927 -11.716 1.00 84.25 214 GLU A N 1
ATOM 1632 C CA . GLU A 1 214 ? 10.127 7.457 -10.889 1.00 84.25 214 GLU A CA 1
ATOM 1633 C C . GLU A 1 214 ? 10.265 5.955 -10.626 1.00 84.25 214 GLU A C 1
ATOM 1635 O O . GLU A 1 214 ? 11.021 5.238 -11.292 1.00 84.25 214 GLU A O 1
ATOM 1640 N N . GLY A 1 215 ? 9.540 5.452 -9.642 1.00 82.94 215 GLY A N 1
ATOM 1641 C CA . GLY A 1 215 ? 9.501 4.032 -9.388 1.00 82.94 215 GLY A CA 1
ATOM 1642 C C . GLY A 1 215 ? 8.429 3.619 -8.404 1.00 82.94 215 GLY A C 1
ATOM 1643 O O . GLY A 1 215 ? 7.851 4.420 -7.677 1.00 82.94 215 GLY A O 1
ATOM 1644 N N . VAL A 1 216 ? 8.176 2.317 -8.386 1.00 82.94 216 VAL A N 1
ATOM 1645 C CA . VAL A 1 216 ? 7.190 1.689 -7.516 1.00 82.94 216 VAL A CA 1
ATOM 1646 C C . VAL A 1 216 ? 7.842 0.545 -6.759 1.00 82.94 216 VAL A C 1
ATOM 1648 O O . VAL A 1 216 ? 8.499 -0.331 -7.328 1.00 82.94 216 VAL A O 1
ATOM 1651 N N . ILE A 1 217 ? 7.628 0.545 -5.450 1.00 88.31 217 ILE A N 1
ATOM 1652 C CA . ILE A 1 217 ? 7.952 -0.539 -4.537 1.00 88.31 217 ILE A CA 1
ATOM 1653 C C . ILE A 1 217 ? 6.669 -1.316 -4.270 1.00 88.31 217 ILE A C 1
ATOM 1655 O O . ILE A 1 217 ? 5.665 -0.735 -3.863 1.00 88.31 217 ILE A O 1
ATOM 1659 N N . THR A 1 218 ? 6.716 -2.639 -4.421 1.00 85.06 218 THR A N 1
ATOM 1660 C CA . THR A 1 218 ? 5.650 -3.516 -3.925 1.00 85.06 218 THR A CA 1
ATOM 1661 C C . THR A 1 218 ? 6.183 -4.457 -2.862 1.00 85.06 218 THR A C 1
ATOM 1663 O O . THR A 1 218 ? 7.327 -4.927 -2.907 1.00 85.06 218 THR A O 1
ATOM 1666 N N . GLY A 1 219 ? 5.325 -4.797 -1.913 1.00 86.56 219 GLY A N 1
ATOM 1667 C CA . GLY A 1 219 ? 5.684 -5.723 -0.859 1.00 86.56 219 GLY A CA 1
ATOM 1668 C C . GLY A 1 219 ? 4.485 -6.286 -0.131 1.00 86.56 219 GLY A C 1
ATOM 1669 O O . GLY A 1 219 ? 3.330 -6.076 -0.501 1.00 86.56 219 GLY A O 1
ATOM 1670 N N . ARG A 1 220 ? 4.786 -6.988 0.953 1.00 93.38 220 ARG A N 1
ATOM 1671 C CA . ARG A 1 220 ? 3.794 -7.521 1.882 1.00 93.38 220 ARG A CA 1
ATOM 1672 C C . ARG A 1 220 ? 4.092 -7.075 3.295 1.00 93.38 220 ARG A C 1
ATOM 1674 O O . ARG A 1 220 ? 5.251 -6.903 3.670 1.00 93.38 220 ARG A O 1
ATOM 1681 N N . TYR A 1 221 ? 3.050 -6.949 4.096 1.00 98.06 221 TYR A N 1
ATOM 1682 C CA . TYR A 1 221 ? 3.172 -6.573 5.494 1.00 98.06 221 TYR A CA 1
ATOM 1683 C C . TYR A 1 221 ? 2.475 -7.585 6.399 1.00 98.06 221 TYR A C 1
ATOM 1685 O O . TYR A 1 221 ? 1.532 -8.274 6.007 1.00 98.06 221 TYR A O 1
ATOM 1693 N N . LEU A 1 222 ? 2.967 -7.668 7.630 1.00 98.44 222 LEU A N 1
ATOM 1694 C CA . LEU A 1 222 ? 2.368 -8.437 8.709 1.00 98.44 222 LEU A CA 1
ATOM 1695 C C . LEU A 1 222 ? 2.568 -7.669 10.009 1.00 98.44 222 LEU A C 1
ATOM 1697 O O . LEU A 1 222 ? 3.691 -7.614 10.514 1.00 98.44 222 LEU A O 1
ATOM 1701 N N . PHE A 1 223 ? 1.492 -7.126 10.570 1.00 98.44 223 PHE A N 1
ATOM 1702 C CA . PHE A 1 223 ? 1.498 -6.397 11.833 1.00 98.44 223 PHE A CA 1
ATOM 1703 C C . PHE A 1 223 ? 0.651 -7.125 12.867 1.00 98.44 223 PHE A C 1
ATOM 1705 O O . PHE A 1 223 ? -0.510 -7.453 12.640 1.00 98.44 223 PHE A O 1
ATOM 1712 N N . LYS A 1 224 ? 1.252 -7.397 14.020 1.00 98.50 224 LYS A N 1
ATOM 1713 C CA . LYS A 1 224 ? 0.647 -8.142 15.116 1.00 98.50 224 LYS A CA 1
ATOM 1714 C C . LYS A 1 224 ? 0.400 -7.195 16.272 1.00 98.50 224 LYS A C 1
ATOM 1716 O O . LYS A 1 224 ? 1.351 -6.689 16.870 1.00 98.50 224 LYS A O 1
ATOM 1721 N N . GLU A 1 225 ? -0.867 -6.982 16.600 1.00 97.94 225 GLU A N 1
ATOM 1722 C CA . GLU A 1 225 ? -1.237 -6.263 17.815 1.00 97.94 225 GLU A CA 1
ATOM 1723 C C . GLU A 1 225 ? -0.960 -7.123 19.055 1.00 97.94 225 GLU A C 1
ATOM 1725 O O . GLU A 1 225 ? -0.757 -8.339 18.958 1.00 97.94 225 GLU A O 1
ATOM 1730 N N . ASN A 1 226 ? -0.969 -6.513 20.240 1.00 95.00 226 ASN A N 1
ATOM 1731 C CA . ASN A 1 226 ? -0.785 -7.237 21.496 1.00 95.00 226 ASN A CA 1
ATOM 1732 C C . ASN A 1 226 ? -1.984 -8.177 21.794 1.00 95.00 226 ASN A C 1
ATOM 1734 O O . ASN A 1 226 ? -3.087 -7.700 22.088 1.00 95.00 226 ASN A O 1
ATOM 1738 N N . PRO A 1 227 ? -1.800 -9.514 21.817 1.00 93.94 227 PRO A N 1
ATOM 1739 C CA . PRO A 1 227 ? -2.900 -10.462 22.028 1.00 93.94 227 PRO A CA 1
ATOM 1740 C C . PRO A 1 227 ? -3.496 -10.406 23.447 1.00 93.94 227 PRO A C 1
ATOM 1742 O O . PRO A 1 227 ? -4.607 -10.886 23.683 1.00 93.94 227 PRO A O 1
ATOM 1745 N N . LYS A 1 228 ? -2.787 -9.795 24.409 1.00 92.50 228 LYS A N 1
ATOM 1746 C CA . LYS A 1 228 ? -3.284 -9.626 25.784 1.00 92.50 228 LYS A CA 1
ATOM 1747 C C . LYS A 1 228 ? -4.404 -8.586 25.879 1.00 92.50 228 LYS A C 1
ATOM 1749 O O . LYS A 1 228 ? -5.206 -8.654 26.805 1.00 92.50 228 LYS A O 1
ATOM 1754 N N . GLN A 1 229 ? -4.491 -7.654 24.930 1.00 89.44 229 GLN A N 1
ATOM 1755 C CA . GLN A 1 229 ? -5.551 -6.647 24.889 1.00 89.44 229 GLN A CA 1
ATOM 1756 C C . GLN A 1 229 ? -6.836 -7.210 24.253 1.00 89.44 229 GLN A C 1
ATOM 1758 O O . GLN A 1 229 ? -6.851 -8.281 23.642 1.00 89.44 229 GLN A O 1
ATOM 1763 N N . THR A 1 230 ? -7.953 -6.506 24.440 1.00 89.62 230 THR A N 1
ATOM 1764 C CA . THR A 1 230 ? -9.221 -6.810 23.763 1.00 89.62 230 THR A CA 1
ATOM 1765 C C . THR A 1 230 ? -9.298 -6.099 22.419 1.00 89.62 230 THR A C 1
ATOM 1767 O O . THR A 1 230 ? -8.702 -5.030 22.247 1.00 89.62 230 THR A O 1
ATOM 1770 N N . SER A 1 231 ? -10.088 -6.664 21.501 1.00 89.06 231 SER A N 1
ATOM 1771 C CA . SER A 1 231 ? -10.261 -6.129 20.144 1.00 89.06 231 SER A CA 1
ATOM 1772 C C . SER A 1 231 ? -8.922 -5.997 19.416 1.00 89.06 231 SER A C 1
ATOM 1774 O O . SER A 1 231 ? -8.631 -4.948 18.859 1.00 89.06 231 SER A O 1
ATOM 1776 N N . THR A 1 232 ? -8.099 -7.045 19.491 1.00 96.25 232 THR A N 1
ATOM 1777 C CA . THR A 1 232 ? -6.805 -7.118 18.813 1.00 96.25 232 THR A CA 1
ATOM 1778 C C . THR A 1 232 ? -6.736 -8.280 17.839 1.00 96.25 232 THR A C 1
ATOM 1780 O O . THR A 1 232 ? -7.483 -9.265 17.949 1.00 96.25 232 THR A O 1
ATOM 1783 N N . GLY A 1 233 ? -5.830 -8.147 16.883 1.00 97.38 233 GLY A N 1
ATOM 1784 C CA . GLY A 1 233 ? -5.644 -9.094 15.810 1.00 97.38 233 GLY A CA 1
ATOM 1785 C C . GLY A 1 233 ? -4.341 -8.903 15.048 1.00 97.38 233 GLY A C 1
ATOM 1786 O O . GLY A 1 233 ? -3.354 -8.346 15.539 1.00 97.38 233 GLY A O 1
ATOM 1787 N N . ILE A 1 234 ? -4.354 -9.429 13.832 1.00 98.44 234 ILE A N 1
ATOM 1788 C CA . ILE A 1 234 ? -3.251 -9.403 12.883 1.00 98.44 234 ILE A CA 1
ATOM 1789 C C . ILE A 1 234 ? -3.718 -8.645 11.651 1.00 98.44 234 ILE A C 1
ATOM 1791 O O . ILE A 1 234 ? -4.686 -9.067 11.024 1.00 98.44 234 ILE A O 1
ATOM 1795 N N . PHE A 1 235 ? -3.008 -7.583 11.287 1.00 98.50 235 PHE A N 1
ATOM 1796 C CA . PHE A 1 235 ? -3.116 -6.970 9.969 1.00 98.50 235 PHE A CA 1
ATOM 1797 C C . PHE A 1 235 ? -2.135 -7.665 9.025 1.00 98.50 235 PHE A C 1
ATOM 1799 O O . PHE A 1 235 ? -0.948 -7.778 9.337 1.00 98.50 235 PHE A O 1
ATOM 1806 N N . GLU A 1 236 ? -2.607 -8.119 7.872 1.00 97.81 236 GLU A N 1
ATOM 1807 C CA . GLU A 1 236 ? -1.749 -8.673 6.826 1.00 97.81 236 GLU A CA 1
ATOM 1808 C C . GLU A 1 236 ? -2.268 -8.323 5.436 1.00 97.81 236 GLU A C 1
ATOM 1810 O O . GLU A 1 236 ? -3.477 -8.256 5.202 1.00 97.81 236 GLU A O 1
ATOM 1815 N N . GLY A 1 237 ? -1.346 -8.113 4.503 1.00 94.31 237 GLY A N 1
ATOM 1816 C CA . GLY A 1 237 ? -1.706 -7.706 3.156 1.00 94.31 237 GLY A CA 1
ATOM 1817 C C . GLY A 1 237 ? -0.510 -7.332 2.299 1.00 94.31 237 GLY A C 1
ATOM 1818 O O . GLY A 1 237 ? 0.633 -7.691 2.596 1.00 94.31 237 GLY A O 1
ATOM 1819 N N . LYS A 1 238 ? -0.804 -6.607 1.223 1.00 89.69 238 LYS A N 1
ATOM 1820 C CA . LYS A 1 238 ? 0.164 -6.068 0.270 1.00 89.69 238 LYS A CA 1
ATOM 1821 C C . LYS A 1 238 ? 0.260 -4.555 0.402 1.00 89.69 238 LYS A C 1
ATOM 1823 O O . LYS A 1 238 ? -0.700 -3.914 0.825 1.00 89.69 238 LYS A O 1
ATOM 1828 N N . LEU A 1 239 ? 1.407 -4.009 0.023 1.00 92.12 239 LEU A N 1
ATOM 1829 C CA . LEU A 1 239 ? 1.617 -2.572 -0.069 1.00 92.12 239 LEU A CA 1
ATOM 1830 C C . LEU A 1 239 ? 2.211 -2.176 -1.420 1.00 92.12 239 LEU A C 1
ATOM 1832 O O . LEU A 1 239 ? 2.971 -2.952 -2.011 1.00 92.12 239 LEU A O 1
ATOM 1836 N N . THR A 1 240 ? 1.901 -0.953 -1.830 1.00 88.50 240 THR A N 1
ATOM 1837 C CA . THR A 1 240 ? 2.453 -0.284 -3.005 1.00 88.50 240 THR A CA 1
ATOM 1838 C C . THR A 1 240 ? 2.863 1.132 -2.619 1.00 88.50 240 THR A C 1
ATOM 1840 O O . THR A 1 240 ? 2.057 1.880 -2.072 1.00 88.50 240 THR A O 1
ATOM 1843 N N . THR A 1 241 ? 4.109 1.497 -2.908 1.00 92.44 241 THR A N 1
ATOM 1844 C CA . THR A 1 241 ? 4.671 2.821 -2.613 1.00 92.44 241 THR A CA 1
ATOM 1845 C C . THR A 1 241 ? 5.368 3.365 -3.850 1.00 92.44 241 THR A C 1
ATOM 1847 O O . THR A 1 241 ? 6.305 2.741 -4.348 1.00 92.44 241 THR A O 1
ATOM 1850 N N . GLY A 1 242 ? 4.915 4.518 -4.327 1.00 89.19 242 GLY A N 1
ATOM 1851 C CA . GLY A 1 242 ? 5.587 5.331 -5.330 1.00 89.19 242 GLY A CA 1
ATOM 1852 C C . GLY A 1 242 ? 6.748 6.115 -4.721 1.00 89.19 242 GLY A C 1
ATOM 1853 O O . GLY A 1 242 ? 6.678 6.594 -3.584 1.00 89.19 242 GLY A O 1
ATOM 1854 N N . PHE A 1 243 ? 7.825 6.240 -5.482 1.00 91.88 243 PHE A N 1
ATOM 1855 C CA . PHE A 1 243 ? 8.985 7.058 -5.154 1.00 91.88 243 PHE A CA 1
ATOM 1856 C C . PHE A 1 243 ? 9.539 7.718 -6.415 1.00 91.88 243 PHE A C 1
ATOM 1858 O O . PHE A 1 243 ? 9.289 7.262 -7.529 1.00 91.88 243 PHE A O 1
ATOM 1865 N N . TYR A 1 244 ? 10.387 8.726 -6.242 1.00 90.12 244 TYR A N 1
ATOM 1866 C CA . TYR A 1 244 ? 11.289 9.155 -7.306 1.00 90.12 244 TYR A CA 1
ATOM 1867 C C . TYR A 1 244 ? 12.708 9.343 -6.780 1.00 90.12 244 TYR A C 1
ATOM 1869 O O . TYR A 1 244 ? 12.951 9.499 -5.582 1.00 90.12 244 TYR A O 1
ATOM 1877 N N . THR A 1 245 ? 13.674 9.310 -7.692 1.00 89.88 245 THR A N 1
ATOM 1878 C CA . THR A 1 245 ? 15.055 9.697 -7.420 1.00 89.88 245 THR A CA 1
ATOM 1879 C C . THR A 1 245 ? 15.445 10.897 -8.262 1.00 89.88 245 THR A C 1
ATOM 1881 O O . THR A 1 245 ? 15.119 10.978 -9.449 1.00 89.88 245 THR A O 1
ATOM 1884 N N . ASP A 1 246 ? 16.137 11.845 -7.635 1.00 87.12 246 ASP A N 1
ATOM 1885 C CA . ASP A 1 246 ? 16.625 13.042 -8.313 1.00 87.12 246 ASP A CA 1
ATOM 1886 C C . ASP A 1 246 ? 17.975 12.830 -9.019 1.00 87.12 246 ASP A C 1
ATOM 1888 O O . ASP A 1 246 ? 18.579 11.755 -8.984 1.00 87.12 246 ASP A O 1
ATOM 1892 N N . LYS A 1 247 ? 18.493 13.889 -9.654 1.00 83.75 247 LYS A N 1
ATOM 1893 C CA . LYS A 1 247 ? 19.811 13.874 -10.317 1.00 83.75 247 LYS A CA 1
ATOM 1894 C C . LYS A 1 247 ? 20.962 13.565 -9.352 1.00 83.75 247 LYS A C 1
ATOM 1896 O O . LYS A 1 247 ? 21.977 13.012 -9.773 1.00 83.75 247 LYS A O 1
ATOM 1901 N N . GLY A 1 248 ? 20.804 13.903 -8.072 1.00 84.25 248 GLY A N 1
ATOM 1902 C CA . GLY A 1 248 ? 21.723 13.548 -6.990 1.00 84.25 248 GLY A CA 1
ATOM 1903 C C . GLY A 1 248 ? 21.575 12.098 -6.526 1.00 84.25 248 GLY A C 1
ATOM 1904 O O . GLY A 1 248 ? 22.329 11.655 -5.661 1.00 84.25 248 GLY A O 1
ATOM 1905 N N . ARG A 1 249 ? 20.645 11.342 -7.125 1.00 84.62 249 ARG A N 1
ATOM 1906 C CA . ARG A 1 249 ? 20.247 9.988 -6.745 1.00 84.62 249 ARG A CA 1
ATOM 1907 C C . ARG A 1 249 ? 19.703 9.922 -5.325 1.00 84.62 249 ARG A C 1
ATOM 1909 O O . ARG A 1 249 ? 19.812 8.859 -4.727 1.00 84.62 249 ARG A O 1
ATOM 1916 N N . ILE A 1 250 ? 19.140 11.002 -4.792 1.00 90.75 250 ILE A N 1
ATOM 1917 C CA . ILE A 1 250 ? 18.463 10.999 -3.492 1.00 90.75 250 ILE A CA 1
ATOM 1918 C C . ILE A 1 250 ? 17.064 10.418 -3.690 1.00 90.75 250 ILE A C 1
ATOM 1920 O O . ILE A 1 250 ? 16.413 10.724 -4.685 1.00 90.75 250 ILE A O 1
ATOM 1924 N N . LEU A 1 251 ? 16.644 9.542 -2.777 1.00 93.19 251 LEU A N 1
ATOM 1925 C CA . LEU A 1 251 ? 15.331 8.903 -2.799 1.00 93.19 251 LEU A CA 1
ATOM 1926 C C . LEU A 1 251 ? 14.300 9.802 -2.113 1.00 93.19 251 LEU A C 1
ATOM 1928 O O . LEU A 1 251 ? 14.518 10.206 -0.972 1.00 93.19 251 LEU A O 1
ATOM 1932 N N . HIS A 1 252 ? 13.177 10.029 -2.785 1.00 92.25 252 HIS A N 1
ATOM 1933 C CA . HIS A 1 252 ? 12.077 10.866 -2.321 1.00 92.25 252 HIS A CA 1
ATOM 1934 C C . HIS A 1 252 ? 10.755 10.103 -2.373 1.00 92.25 252 HIS A C 1
ATOM 1936 O O . HIS A 1 252 ? 10.569 9.218 -3.211 1.00 92.25 252 HIS A O 1
ATOM 1942 N N . TYR A 1 253 ? 9.845 10.460 -1.470 1.00 92.31 253 TYR A N 1
ATOM 1943 C CA . TYR A 1 253 ? 8.439 10.079 -1.579 1.00 92.31 253 TYR A CA 1
ATOM 1944 C C . TYR A 1 253 ? 7.858 10.686 -2.852 1.00 92.31 253 TYR A C 1
ATOM 1946 O O . TYR A 1 253 ? 8.133 11.847 -3.147 1.00 92.31 253 TYR A O 1
ATOM 1954 N N . ASP A 1 254 ? 7.106 9.894 -3.614 1.00 87.88 254 ASP A N 1
ATOM 1955 C CA . ASP A 1 254 ? 6.497 10.391 -4.842 1.00 87.88 254 ASP A CA 1
ATOM 1956 C C . ASP A 1 254 ? 5.301 11.271 -4.531 1.00 87.88 254 ASP A C 1
ATOM 1958 O O . ASP A 1 254 ? 4.219 10.750 -4.309 1.00 87.88 254 ASP A O 1
ATOM 1962 N N . ASP A 1 255 ? 5.536 12.582 -4.522 1.00 85.69 255 ASP A N 1
ATOM 1963 C CA . ASP A 1 255 ? 4.545 13.653 -4.471 1.00 85.69 255 ASP A CA 1
ATOM 1964 C C . ASP A 1 255 ? 4.488 14.453 -5.787 1.00 85.69 255 ASP A C 1
ATOM 1966 O O . ASP A 1 255 ? 3.918 15.550 -5.824 1.00 85.69 255 ASP A O 1
ATOM 1970 N N . LEU A 1 256 ? 5.076 13.933 -6.875 1.00 79.25 256 LEU A N 1
ATOM 1971 C CA . LEU A 1 256 ? 5.149 14.636 -8.165 1.00 79.25 256 LEU A CA 1
ATOM 1972 C C . LEU A 1 256 ? 3.753 14.933 -8.713 1.00 79.25 256 LEU A C 1
ATOM 1974 O O . LEU A 1 256 ? 3.515 15.969 -9.337 1.00 79.25 256 LEU A O 1
ATOM 1978 N N . TRP A 1 257 ? 2.832 14.028 -8.400 1.00 74.50 257 TRP A N 1
ATOM 1979 C CA . TRP A 1 257 ? 1.460 13.992 -8.870 1.00 74.50 257 TRP A CA 1
ATOM 1980 C C . TRP A 1 257 ? 0.451 14.504 -7.853 1.00 74.50 257 TRP A C 1
ATOM 1982 O O . TRP A 1 257 ? -0.742 14.388 -8.103 1.00 74.50 257 TRP A O 1
ATOM 1992 N N . ALA A 1 258 ? 0.890 15.103 -6.741 1.00 76.69 258 ALA A N 1
ATOM 1993 C CA . ALA A 1 258 ? -0.006 15.584 -5.684 1.00 76.69 258 ALA A CA 1
ATOM 1994 C C . ALA A 1 258 ? -1.031 16.632 -6.164 1.00 76.69 258 ALA A C 1
ATOM 1996 O O . ALA A 1 258 ? -2.023 16.881 -5.490 1.00 76.69 258 ALA A O 1
ATOM 1997 N N . CYS A 1 259 ? -0.816 17.229 -7.342 1.00 70.88 259 CYS A N 1
ATOM 1998 C CA . CYS A 1 259 ? -1.768 18.135 -7.983 1.00 70.88 259 CYS A CA 1
ATOM 1999 C C . CYS A 1 259 ? -2.962 17.421 -8.657 1.00 70.88 259 CYS A C 1
ATOM 2001 O O . CYS A 1 259 ? -3.919 18.074 -9.067 1.00 70.88 259 CYS A O 1
ATOM 2003 N N . SER A 1 260 ? -2.899 16.095 -8.813 1.00 70.81 260 SER A N 1
ATOM 2004 C CA . SER A 1 260 ? -3.912 15.285 -9.492 1.00 70.81 260 SER A CA 1
ATOM 2005 C C . SER A 1 260 ? -5.034 14.866 -8.546 1.00 70.81 260 SER A C 1
ATOM 2007 O O . SER A 1 260 ? -4.784 14.244 -7.519 1.00 70.81 260 SER A O 1
ATOM 2009 N N . ASP A 1 261 ? -6.286 15.051 -8.973 1.00 66.12 261 ASP A N 1
ATOM 2010 C CA . ASP A 1 261 ? -7.497 14.577 -8.276 1.00 66.12 261 ASP A CA 1
ATOM 2011 C C . ASP A 1 261 ? -7.498 13.061 -7.964 1.00 66.12 261 ASP A C 1
ATOM 2013 O O . ASP A 1 261 ? -8.244 12.551 -7.122 1.00 66.12 261 ASP A O 1
ATOM 2017 N N . SER A 1 262 ? -6.701 12.294 -8.707 1.00 67.06 262 SER A N 1
ATOM 2018 C CA . SER A 1 262 ? -6.587 10.839 -8.542 1.00 67.06 262 SER A CA 1
ATOM 2019 C C . SER A 1 262 ? -5.382 10.404 -7.714 1.00 67.06 262 SER A C 1
ATOM 2021 O O . SER A 1 262 ? -5.196 9.201 -7.513 1.00 67.06 262 SER A O 1
ATOM 2023 N N . TYR A 1 263 ? -4.574 11.357 -7.250 1.00 77.88 263 TYR A N 1
ATOM 2024 C CA . TYR A 1 263 ? -3.330 11.081 -6.558 1.00 77.88 263 TYR A CA 1
ATOM 2025 C C . TYR A 1 263 ? -3.541 10.225 -5.310 1.00 77.88 263 TYR A C 1
ATOM 2027 O O . TYR A 1 263 ? -4.534 10.335 -4.588 1.00 77.88 263 TYR A O 1
ATOM 2035 N N . ASN A 1 264 ? -2.608 9.303 -5.123 1.00 84.56 264 ASN A N 1
ATOM 2036 C CA . ASN A 1 264 ? -2.547 8.396 -3.999 1.00 84.56 264 ASN A CA 1
ATOM 2037 C C . ASN A 1 264 ? -1.140 7.807 -3.920 1.00 84.56 264 ASN A C 1
ATOM 2039 O O . ASN A 1 264 ? -0.466 7.641 -4.937 1.00 84.56 264 ASN A O 1
ATOM 2043 N N . ASN A 1 265 ? -0.714 7.447 -2.717 1.00 90.38 265 ASN A N 1
ATOM 2044 C CA . ASN A 1 265 ? 0.554 6.758 -2.510 1.00 90.38 265 ASN A CA 1
ATOM 2045 C C . ASN A 1 265 ? 0.485 5.916 -1.223 1.00 90.38 265 ASN A C 1
ATOM 2047 O O . ASN A 1 265 ? -0.533 5.919 -0.530 1.00 90.38 265 ASN A O 1
ATOM 2051 N N . ASN A 1 266 ? 1.521 5.133 -0.916 1.00 93.62 266 ASN A N 1
ATOM 2052 C CA . ASN A 1 266 ? 1.598 4.273 0.267 1.00 93.62 266 ASN A CA 1
ATOM 2053 C C . ASN A 1 266 ? 0.320 3.454 0.486 1.00 93.62 266 ASN A C 1
ATOM 2055 O O . ASN A 1 266 ? -0.276 3.454 1.558 1.00 93.62 266 ASN A O 1
ATOM 2059 N N . GLN A 1 267 ? -0.128 2.767 -0.557 1.00 91.38 267 GLN A N 1
ATOM 2060 C CA . GLN A 1 267 ? -1.390 2.043 -0.585 1.00 91.38 267 GLN A CA 1
ATOM 2061 C C . GLN A 1 267 ? -1.220 0.670 0.075 1.00 91.38 267 GLN A C 1
ATOM 2063 O O . GLN A 1 267 ? -0.489 -0.179 -0.429 1.00 91.38 267 GLN A O 1
ATOM 2068 N N . PHE A 1 268 ? -1.921 0.417 1.179 1.00 95.19 268 PHE A N 1
ATOM 2069 C CA . PHE A 1 268 ? -1.961 -0.862 1.888 1.00 95.19 268 PHE A CA 1
ATOM 2070 C C . PHE A 1 268 ? -3.323 -1.530 1.691 1.00 95.19 268 PHE A C 1
ATOM 2072 O O . PHE A 1 268 ? -4.364 -1.012 2.101 1.00 95.19 268 PHE A O 1
ATOM 2079 N N . VAL A 1 269 ? -3.315 -2.727 1.105 1.00 91.62 269 VAL A N 1
ATOM 2080 C CA . VAL A 1 269 ? -4.513 -3.534 0.846 1.00 91.62 269 VAL A CA 1
ATOM 2081 C C . VAL A 1 269 ? -4.409 -4.844 1.603 1.00 91.62 269 VAL A C 1
ATOM 2083 O O . VAL A 1 269 ? -3.475 -5.618 1.384 1.00 91.62 269 VAL A O 1
ATOM 2086 N N . GLY A 1 270 ? -5.366 -5.130 2.481 1.00 94.25 270 GLY A N 1
ATOM 2087 C CA . GLY A 1 270 ? -5.296 -6.351 3.269 1.00 94.25 270 GLY A CA 1
ATOM 2088 C C . GLY A 1 270 ? -6.519 -6.663 4.109 1.00 94.25 270 GLY A C 1
ATOM 2089 O O . GLY A 1 270 ? -7.655 -6.283 3.810 1.00 94.25 270 GLY A O 1
ATOM 2090 N N . ILE A 1 271 ? -6.257 -7.442 5.151 1.00 97.19 271 ILE A N 1
ATOM 2091 C CA . ILE A 1 271 ? -7.251 -7.926 6.096 1.00 97.19 271 ILE A CA 1
ATOM 2092 C C . ILE A 1 271 ? -6.744 -7.816 7.529 1.00 97.19 271 ILE A C 1
ATOM 2094 O O . ILE A 1 271 ? -5.549 -7.932 7.804 1.00 97.19 271 ILE A O 1
ATOM 2098 N N . TRP A 1 272 ? -7.689 -7.665 8.446 1.00 98.44 272 TRP A N 1
ATOM 2099 C CA . TRP A 1 272 ? -7.487 -7.806 9.874 1.00 98.44 272 TRP A CA 1
ATOM 2100 C C . TRP A 1 272 ? -8.136 -9.102 10.351 1.00 98.44 272 TRP A C 1
ATOM 2102 O O . TRP A 1 272 ? -9.310 -9.362 10.079 1.00 98.44 272 TRP A O 1
ATOM 2112 N N . LYS A 1 273 ? -7.376 -9.928 11.069 1.00 97.94 273 LYS A N 1
ATOM 2113 C CA . LYS A 1 273 ? -7.837 -11.194 11.651 1.00 97.94 273 LYS A CA 1
ATOM 2114 C C . LYS A 1 273 ? -7.835 -11.094 13.163 1.00 97.94 273 LYS A C 1
ATOM 2116 O O . LYS A 1 273 ? -6.773 -10.895 13.751 1.00 97.94 273 LYS A O 1
ATOM 2121 N N . SER A 1 274 ? -8.982 -11.280 13.807 1.00 96.94 274 SER A N 1
ATOM 2122 C CA . SER A 1 274 ? -9.039 -11.248 15.270 1.00 96.94 274 SER A CA 1
ATOM 2123 C C . SER A 1 274 ? -8.244 -12.397 15.899 1.00 96.94 274 SER A C 1
ATOM 2125 O O . SER A 1 274 ? -8.260 -13.522 15.406 1.00 96.94 274 SER A O 1
ATOM 2127 N N . TYR A 1 275 ? -7.605 -12.145 17.047 1.00 96.31 275 TYR A N 1
ATOM 2128 C CA . TYR A 1 275 ? -7.022 -13.220 17.859 1.00 96.31 275 TYR A CA 1
ATOM 2129 C C . TYR A 1 275 ? -8.063 -14.057 18.607 1.00 96.31 275 TYR A C 1
ATOM 2131 O O . TYR A 1 275 ? -7.786 -15.196 18.973 1.00 96.31 275 TYR A O 1
ATOM 2139 N N . ARG A 1 276 ? -9.222 -13.468 18.928 1.00 93.38 276 ARG A N 1
ATOM 2140 C CA . ARG A 1 276 ? -10.205 -14.067 19.850 1.00 93.38 276 ARG A CA 1
ATOM 2141 C C . ARG A 1 276 ? -11.447 -14.573 19.138 1.00 93.38 276 ARG A C 1
ATOM 2143 O O . ARG A 1 276 ? -12.047 -15.541 19.590 1.00 93.38 276 ARG A O 1
ATOM 2150 N N . SER A 1 277 ? -11.847 -13.920 18.054 1.00 89.44 277 SER A N 1
ATOM 2151 C CA . SER A 1 277 ? -12.947 -14.379 17.212 1.00 89.44 277 SER A CA 1
ATOM 2152 C C . SER A 1 277 ? -12.408 -14.936 15.896 1.00 89.44 277 SER A C 1
ATOM 2154 O O . SER A 1 277 ? -11.277 -14.669 15.507 1.00 89.44 277 SER A O 1
ATOM 2156 N N . LYS A 1 278 ? -13.233 -15.693 15.167 1.00 90.12 278 LYS A N 1
ATOM 2157 C CA . LYS A 1 278 ? -12.921 -16.118 13.790 1.00 90.12 278 LYS A CA 1
ATOM 2158 C C . LYS A 1 278 ? -13.193 -15.009 12.759 1.00 90.12 278 LYS A C 1
ATOM 2160 O O . LYS A 1 278 ? -13.329 -15.293 11.574 1.00 90.12 278 LYS A O 1
ATOM 2165 N N . ILE A 1 279 ? -13.344 -13.763 13.216 1.00 95.38 279 ILE A N 1
ATOM 2166 C CA . ILE A 1 279 ? -13.680 -12.627 12.360 1.00 95.38 279 ILE A CA 1
ATOM 2167 C C . ILE A 1 279 ? -12.450 -12.243 11.540 1.00 95.38 279 ILE A C 1
ATOM 2169 O O . ILE A 1 279 ? -11.355 -12.066 12.080 1.00 95.38 279 ILE A O 1
ATOM 2173 N N . VAL A 1 280 ? -12.682 -12.092 10.240 1.00 96.69 280 VAL A N 1
ATOM 2174 C CA . VAL A 1 280 ? -11.746 -11.540 9.267 1.00 96.69 280 VAL A CA 1
ATOM 2175 C C . VAL A 1 280 ? -12.439 -10.363 8.599 1.00 96.69 280 VAL A C 1
ATOM 2177 O O . VAL A 1 280 ? -13.544 -10.511 8.080 1.00 96.69 280 VAL A O 1
ATOM 2180 N N . GLU A 1 281 ? -11.804 -9.200 8.623 1.00 96.75 281 GLU A N 1
ATOM 2181 C CA . GLU A 1 281 ? -12.341 -7.969 8.052 1.00 96.75 281 GLU A CA 1
ATOM 2182 C C . GLU A 1 281 ? -11.386 -7.416 7.004 1.00 96.75 281 GLU A C 1
ATOM 2184 O O . GLU A 1 281 ? -10.177 -7.414 7.207 1.00 96.75 281 GLU A O 1
ATOM 2189 N N . LYS A 1 282 ? -11.924 -6.917 5.887 1.00 95.94 282 LYS A N 1
ATOM 2190 C CA . LYS A 1 282 ? -11.144 -6.123 4.932 1.00 95.94 282 LYS A CA 1
ATOM 2191 C C . LYS A 1 282 ? -10.622 -4.876 5.642 1.00 95.94 282 LYS A C 1
ATOM 2193 O O . LYS A 1 282 ? -11.399 -4.216 6.330 1.00 95.94 282 LYS A O 1
ATOM 2198 N N . CYS A 1 283 ? -9.352 -4.544 5.464 1.00 95.12 283 CYS A N 1
ATOM 2199 C CA . CYS A 1 283 ? -8.790 -3.301 5.973 1.00 95.12 283 CYS A CA 1
ATOM 2200 C C . CYS A 1 283 ? -7.785 -2.727 4.985 1.00 95.12 283 CYS A C 1
ATOM 2202 O O . CYS A 1 283 ? -6.798 -3.373 4.628 1.00 95.12 283 CYS A O 1
ATOM 2204 N N . ASN A 1 284 ? -8.044 -1.500 4.563 1.00 95.88 284 ASN A N 1
ATOM 2205 C CA . ASN A 1 284 ? -7.223 -0.814 3.587 1.00 95.88 284 ASN A CA 1
ATOM 2206 C C . ASN A 1 284 ? -6.929 0.589 4.098 1.00 95.88 284 ASN A C 1
ATOM 2208 O O . ASN A 1 284 ? -7.789 1.209 4.729 1.00 95.88 284 ASN A O 1
ATOM 2212 N N . TRP A 1 285 ? -5.728 1.076 3.822 1.00 96.69 285 TRP A N 1
ATOM 2213 C CA . TRP A 1 285 ? -5.346 2.453 4.101 1.00 96.69 285 TRP A CA 1
ATOM 2214 C C . TRP A 1 285 ? -4.314 2.940 3.093 1.00 96.69 285 TRP A C 1
ATOM 2216 O O . TRP A 1 285 ? -3.686 2.127 2.419 1.00 96.69 285 TRP A O 1
ATOM 2226 N N . GLY A 1 286 ? -4.151 4.247 2.980 1.00 93.69 286 GLY A N 1
ATOM 2227 C CA . GLY A 1 286 ? -3.125 4.852 2.147 1.00 93.69 286 GLY A CA 1
ATOM 2228 C C . GLY A 1 286 ? -3.129 6.366 2.237 1.00 93.69 286 GLY A C 1
ATOM 2229 O O . GLY A 1 286 ? -3.991 6.948 2.901 1.00 93.69 286 GLY A O 1
ATOM 2230 N N . ASP A 1 287 ? -2.146 6.978 1.597 1.00 91.31 287 ASP A N 1
ATOM 2231 C CA . ASP A 1 287 ? -1.994 8.427 1.553 1.00 91.31 287 ASP A CA 1
ATOM 2232 C C . ASP A 1 287 ? -2.891 8.999 0.446 1.00 91.31 287 ASP A C 1
ATOM 2234 O O . ASP A 1 287 ? -3.038 8.386 -0.620 1.00 91.31 287 ASP A O 1
ATOM 2238 N N . ASP A 1 288 ? -3.523 10.139 0.749 1.00 86.94 288 ASP A N 1
ATOM 2239 C CA . ASP A 1 288 ? -4.458 10.927 -0.076 1.00 86.94 288 ASP A CA 1
ATOM 2240 C C . ASP A 1 288 ? -5.777 10.230 -0.442 1.00 86.94 288 ASP A C 1
ATOM 2242 O O . ASP A 1 288 ? -6.855 10.799 -0.257 1.00 86.94 288 ASP A O 1
ATOM 2246 N N . ARG A 1 289 ? -5.735 8.965 -0.871 1.00 88.00 289 ARG A N 1
ATOM 2247 C CA . ARG A 1 289 ? -6.915 8.116 -1.077 1.00 88.00 289 ARG A CA 1
ATOM 2248 C C . ARG A 1 289 ? -6.694 6.690 -0.591 1.00 88.00 289 ARG A C 1
ATOM 2250 O O . ARG A 1 289 ? -5.578 6.185 -0.491 1.00 88.00 289 ARG A O 1
ATOM 2257 N N . ILE A 1 290 ? -7.806 6.025 -0.283 1.00 91.19 290 ILE A N 1
ATOM 2258 C CA . ILE A 1 290 ? -7.817 4.667 0.267 1.00 91.19 290 ILE A CA 1
ATOM 2259 C C . ILE A 1 290 ? -8.019 3.661 -0.866 1.00 91.19 290 ILE A C 1
ATOM 2261 O O . ILE A 1 290 ? -9.034 3.748 -1.564 1.00 91.19 290 ILE A O 1
ATOM 2265 N N . PRO A 1 291 ? -7.160 2.639 -1.010 1.00 84.00 291 PRO A N 1
ATOM 2266 C CA . PRO A 1 291 ? -7.318 1.686 -2.094 1.00 84.00 291 PRO A CA 1
ATOM 2267 C C . PRO A 1 291 ? -8.587 0.857 -1.880 1.00 84.00 291 PRO A C 1
ATOM 2269 O O . PRO A 1 291 ? -8.866 0.368 -0.780 1.00 84.00 291 PRO A O 1
ATOM 2272 N N . HIS A 1 292 ? -9.365 0.654 -2.943 1.00 83.69 292 HIS A N 1
ATOM 2273 C CA . HIS A 1 292 ? -10.630 -0.091 -2.914 1.00 83.69 292 HIS A CA 1
ATOM 2274 C C . HIS A 1 292 ? -11.632 0.402 -1.845 1.00 83.69 292 HIS A C 1
ATOM 2276 O O . HIS A 1 292 ? -12.264 -0.420 -1.160 1.00 83.69 292 HIS A O 1
ATOM 2282 N N . SER A 1 293 ? -11.758 1.724 -1.708 1.00 83.81 293 SER A N 1
ATOM 2283 C CA . SER A 1 293 ? -12.733 2.431 -0.865 1.00 83.81 293 SER A CA 1
ATOM 2284 C C . SER A 1 293 ? -14.184 2.216 -1.308 1.00 83.81 293 SER A C 1
ATOM 2286 O O . SER A 1 293 ? -15.065 2.138 -0.457 1.00 83.81 293 SER A O 1
ATOM 2288 N N . GLY A 1 294 ? -14.460 2.018 -2.599 1.00 84.56 294 GLY A N 1
ATOM 2289 C CA . GLY A 1 294 ? -15.826 1.783 -3.083 1.00 84.56 294 GLY A CA 1
ATOM 2290 C C . GLY A 1 294 ? -16.749 2.963 -2.764 1.00 84.56 294 GLY A C 1
ATOM 2291 O O . GLY A 1 294 ? -16.361 4.105 -2.961 1.00 84.56 294 GLY A O 1
ATOM 2292 N N . ASP A 1 295 ? -17.950 2.708 -2.230 1.00 89.12 295 ASP A N 1
ATOM 2293 C CA . ASP A 1 295 ? -18.929 3.773 -1.942 1.00 89.12 295 ASP A CA 1
ATOM 2294 C C . ASP A 1 295 ? -18.580 4.649 -0.722 1.00 89.12 295 ASP A C 1
ATOM 2296 O O . ASP A 1 295 ? -19.347 5.557 -0.391 1.00 89.12 295 ASP A O 1
ATOM 2300 N N . LEU A 1 296 ? -17.454 4.383 -0.045 1.00 93.62 296 LEU A N 1
ATOM 2301 C CA . LEU A 1 296 ? -16.940 5.220 1.038 1.00 93.62 296 LEU A CA 1
ATOM 2302 C C . LEU A 1 296 ? -16.439 6.570 0.534 1.00 93.62 296 LEU A C 1
ATOM 2304 O O . LEU A 1 296 ? -16.684 7.570 1.198 1.00 93.62 296 LEU A O 1
ATOM 2308 N N . ASP A 1 297 ? -15.709 6.591 -0.576 1.00 90.88 297 ASP A N 1
ATOM 2309 C CA . ASP A 1 297 ? -15.141 7.817 -1.125 1.00 90.88 297 ASP A CA 1
ATOM 2310 C C . ASP A 1 297 ? -16.106 8.375 -2.171 1.00 90.88 297 ASP A C 1
ATOM 2312 O O . ASP A 1 297 ? -16.463 7.690 -3.120 1.00 90.88 297 ASP A O 1
ATOM 2316 N N . VAL A 1 298 ? -16.586 9.598 -1.984 1.00 84.88 298 VAL A N 1
ATOM 2317 C CA . VAL A 1 298 ? -17.464 10.284 -2.948 1.00 84.88 298 VAL A CA 1
ATOM 2318 C C . VAL A 1 298 ? -16.840 11.573 -3.467 1.00 84.88 298 VAL A C 1
ATOM 2320 O O . VAL A 1 298 ? -17.517 12.375 -4.110 1.00 84.88 298 VAL A O 1
ATOM 2323 N N . GLY A 1 299 ? -15.562 11.799 -3.168 1.00 80.44 299 GLY A N 1
ATOM 2324 C CA . GLY A 1 299 ? -14.887 13.037 -3.507 1.00 80.44 299 GLY A CA 1
ATOM 2325 C C . GLY A 1 299 ? -14.380 13.040 -4.945 1.00 80.44 299 GLY A C 1
ATOM 2326 O O . GLY A 1 299 ? -13.760 12.081 -5.407 1.00 80.44 299 GLY A O 1
ATOM 2327 N N . ALA A 1 300 ? -14.652 14.135 -5.657 1.00 66.75 300 ALA A N 1
ATOM 2328 C CA . ALA A 1 300 ? -14.267 14.303 -7.058 1.00 66.75 300 ALA A CA 1
ATOM 2329 C C . ALA A 1 300 ? -12.784 14.671 -7.234 1.00 66.75 300 ALA A C 1
ATOM 2331 O O . ALA A 1 300 ? -12.189 14.239 -8.215 1.00 66.75 300 ALA A O 1
ATOM 2332 N N . GLY A 1 301 ? -12.216 15.419 -6.279 1.00 69.56 301 GLY A N 1
ATOM 2333 C CA . GLY A 1 301 ? -10.817 15.872 -6.276 1.00 69.56 301 GLY A CA 1
ATOM 2334 C C . GLY A 1 301 ? -9.991 15.243 -5.157 1.00 69.56 301 GLY A C 1
ATOM 2335 O O . GLY A 1 301 ? -9.015 14.557 -5.411 1.00 69.56 301 GLY A O 1
ATOM 2336 N N . GLU A 1 302 ? -10.461 15.338 -3.919 1.00 79.56 302 GLU A N 1
ATOM 2337 C CA . GLU A 1 302 ? -9.817 14.719 -2.751 1.00 79.56 302 GLU A CA 1
ATOM 2338 C C . GLU A 1 302 ? -10.689 13.599 -2.184 1.00 79.56 302 GLU A C 1
ATOM 2340 O O . GLU A 1 302 ? -11.850 13.454 -2.577 1.00 79.56 302 GLU A O 1
ATOM 2345 N N . PHE A 1 303 ? -10.163 12.806 -1.248 1.00 89.06 303 PHE A N 1
ATOM 2346 C CA . PHE A 1 303 ? -10.997 11.867 -0.505 1.00 89.06 303 PHE A CA 1
ATOM 2347 C C . PHE A 1 303 ? -12.111 12.615 0.234 1.00 89.06 303 PHE A C 1
ATOM 2349 O O . PHE A 1 303 ? -11.856 13.512 1.037 1.00 89.06 303 PHE A O 1
ATOM 2356 N N . TRP A 1 304 ? -13.355 12.182 0.038 1.00 90.06 304 TRP A N 1
ATOM 2357 C CA . TRP A 1 304 ? -14.485 12.715 0.793 1.00 90.06 304 TRP A CA 1
ATOM 2358 C C . TRP A 1 304 ? -15.347 11.572 1.320 1.00 90.06 304 TRP A C 1
ATOM 2360 O O . TRP A 1 304 ? -15.931 10.837 0.519 1.00 90.06 304 TRP A O 1
ATOM 2370 N N . PRO A 1 305 ? -15.473 11.397 2.650 1.00 94.75 305 PRO A N 1
ATOM 2371 C CA . PRO A 1 305 ? -16.240 10.290 3.189 1.00 94.75 305 PRO A CA 1
ATOM 2372 C C . PRO A 1 305 ? -17.731 10.489 2.906 1.00 94.75 305 PRO A C 1
ATOM 2374 O O . PRO A 1 305 ? -18.307 11.547 3.172 1.00 94.75 305 PRO A O 1
ATOM 2377 N N . ASN A 1 306 ? -18.370 9.440 2.404 1.00 95.19 306 ASN A N 1
ATOM 2378 C CA . ASN A 1 306 ? -19.804 9.393 2.169 1.00 95.19 306 ASN A CA 1
ATOM 2379 C C . ASN A 1 306 ? -20.576 9.567 3.485 1.00 95.19 306 ASN A C 1
ATOM 2381 O O . ASN A 1 306 ? -20.315 8.866 4.470 1.00 95.19 306 ASN A O 1
ATOM 2385 N N . ASP A 1 307 ? -21.585 10.441 3.472 1.00 95.31 307 ASP A N 1
ATOM 2386 C CA . ASP A 1 307 ? -22.414 10.782 4.633 1.00 95.31 307 ASP A CA 1
ATOM 2387 C C . ASP A 1 307 ? -23.028 9.550 5.322 1.00 95.31 307 ASP A C 1
ATOM 2389 O O . ASP A 1 307 ? -23.136 9.496 6.552 1.00 95.31 307 ASP A O 1
ATOM 2393 N N . LYS A 1 308 ? -23.320 8.495 4.549 1.00 97.44 308 LYS A N 1
ATOM 2394 C CA . LYS A 1 308 ? -23.789 7.187 5.039 1.00 97.44 308 LYS A CA 1
ATOM 2395 C C . LYS A 1 308 ? -22.884 6.576 6.118 1.00 97.44 308 LYS A C 1
ATOM 2397 O O . LYS A 1 308 ? -23.379 5.893 7.021 1.00 97.44 308 LYS A O 1
ATOM 2402 N N . TYR A 1 309 ? -21.574 6.799 6.028 1.00 97.69 309 TYR A N 1
ATOM 2403 C CA . TYR A 1 309 ? -20.571 6.200 6.909 1.00 97.69 309 TYR A CA 1
ATOM 2404 C C . TYR A 1 309 ? -20.015 7.166 7.943 1.00 97.69 309 TYR A C 1
ATOM 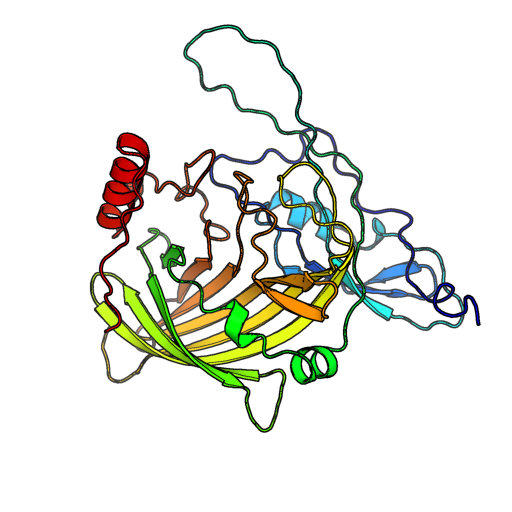2406 O O . TYR A 1 309 ? -19.239 6.734 8.789 1.00 97.69 309 TYR A O 1
ATOM 2414 N N . ILE A 1 310 ? -20.443 8.431 7.958 1.00 97.06 310 ILE A N 1
ATOM 2415 C CA . ILE A 1 310 ? -19.863 9.458 8.833 1.00 97.06 310 ILE A CA 1
ATOM 2416 C C . ILE A 1 310 ? -19.856 9.042 10.300 1.00 97.06 310 ILE A C 1
ATOM 2418 O O . ILE A 1 310 ? -18.846 9.180 10.986 1.00 97.06 310 ILE A O 1
ATOM 2422 N N . LYS A 1 311 ? -20.943 8.414 10.758 1.00 97.06 311 LYS A N 1
ATOM 2423 C CA . LYS A 1 311 ? -21.074 7.897 12.127 1.00 97.06 311 LYS A CA 1
ATOM 2424 C C . LYS A 1 311 ? -20.040 6.824 12.508 1.00 97.06 311 LYS A C 1
ATOM 2426 O O . LYS A 1 311 ? -19.850 6.564 13.694 1.00 97.06 311 LYS A O 1
ATOM 2431 N N . ASN A 1 312 ? -19.366 6.218 11.532 1.00 97.94 312 ASN A N 1
ATOM 2432 C CA . ASN A 1 312 ? -18.390 5.145 11.710 1.00 97.94 312 ASN A CA 1
ATOM 2433 C C . ASN A 1 312 ? -16.963 5.682 11.923 1.00 97.94 312 ASN A C 1
ATOM 2435 O O . ASN A 1 312 ? -15.995 5.031 11.536 1.00 97.94 312 ASN A O 1
ATOM 2439 N N . GLY A 1 313 ? -16.818 6.840 12.572 1.00 95.69 313 GLY A N 1
ATOM 2440 C CA . GLY A 1 313 ? -15.529 7.411 12.970 1.00 95.69 313 GLY A CA 1
ATOM 2441 C C . GLY A 1 313 ? -14.941 8.426 11.992 1.00 95.69 313 GLY A C 1
ATOM 2442 O O . GLY A 1 313 ? -13.770 8.752 12.126 1.00 95.69 313 GLY A O 1
ATOM 2443 N N . TRP A 1 314 ? -15.721 8.918 11.027 1.00 96.12 314 TRP A N 1
ATOM 2444 C CA . TRP A 1 314 ? -15.270 9.903 10.032 1.00 96.12 314 TRP A CA 1
ATOM 2445 C C . TRP A 1 314 ? -15.688 11.337 10.369 1.00 96.12 314 TRP A C 1
ATOM 2447 O O . TRP A 1 314 ? -15.381 12.251 9.614 1.00 96.12 314 TRP A O 1
ATOM 2457 N N . GLN A 1 315 ? -16.394 11.550 11.486 1.00 93.94 315 GLN A N 1
ATOM 2458 C CA . GLN A 1 315 ? -16.895 12.869 11.886 1.00 93.94 315 GLN A CA 1
ATOM 2459 C C . GLN A 1 315 ? -15.778 13.912 12.034 1.00 93.94 315 GLN A C 1
ATOM 2461 O O . GLN A 1 315 ? -15.985 15.057 11.650 1.00 93.94 315 GLN A O 1
ATOM 2466 N N . GLY A 1 316 ? -14.624 13.509 12.587 1.00 90.38 316 GLY A N 1
ATOM 2467 C CA . GLY A 1 316 ? -13.450 14.374 12.763 1.00 90.38 316 GLY A CA 1
ATOM 2468 C C . GLY A 1 316 ? -12.923 14.862 11.419 1.00 90.38 316 GLY A C 1
ATOM 2469 O O . GLY A 1 316 ? -13.078 16.037 11.103 1.00 90.38 316 GLY A O 1
ATOM 2470 N N . LEU A 1 317 ? -12.448 13.930 10.587 1.00 91.38 317 LEU A N 1
ATOM 2471 C CA . LEU A 1 317 ? -12.001 14.221 9.224 1.00 91.38 317 LEU A CA 1
ATOM 2472 C C . LEU A 1 317 ? -13.024 15.024 8.405 1.00 91.38 317 LEU A C 1
ATOM 2474 O O . LEU A 1 317 ? -12.659 15.968 7.722 1.00 91.38 317 LEU A O 1
ATOM 2478 N N . LYS A 1 318 ? -14.321 14.694 8.470 1.00 91.94 318 LYS A N 1
ATOM 2479 C CA . LYS A 1 318 ? -15.352 15.439 7.730 1.00 91.94 318 LYS A CA 1
ATOM 2480 C C . LYS A 1 318 ? -15.419 16.906 8.154 1.00 91.94 318 LYS A C 1
ATOM 2482 O O . LYS A 1 318 ? -15.527 17.777 7.298 1.00 91.94 318 LYS A O 1
ATOM 2487 N N . ALA A 1 319 ? -15.357 17.181 9.456 1.00 90.38 319 ALA A N 1
ATOM 2488 C CA . ALA A 1 319 ? -15.349 18.548 9.963 1.00 90.38 319 ALA A CA 1
ATOM 2489 C C . ALA A 1 319 ? -14.074 19.307 9.556 1.00 90.38 319 ALA A C 1
ATOM 2491 O O . ALA A 1 319 ? -14.143 20.507 9.287 1.00 90.38 319 ALA A O 1
ATOM 2492 N N . GLU A 1 320 ? -12.936 18.616 9.485 1.00 88.19 320 GLU A N 1
ATOM 2493 C CA . GLU A 1 320 ? -11.664 19.175 9.013 1.00 88.19 320 GLU A CA 1
ATOM 2494 C C . GLU A 1 320 ? -11.734 19.540 7.535 1.00 88.19 320 GLU A C 1
ATOM 2496 O O . GLU A 1 320 ? -11.585 20.715 7.214 1.00 88.19 320 GLU A O 1
ATOM 2501 N N . LEU A 1 321 ? -12.112 18.594 6.672 1.00 88.88 321 LEU A N 1
ATOM 2502 C CA . LEU A 1 321 ? -12.281 18.823 5.233 1.00 88.88 321 LEU A CA 1
ATOM 2503 C C . LEU A 1 321 ? -13.268 19.963 4.944 1.00 88.88 321 LEU A C 1
ATOM 2505 O O . LEU A 1 321 ? -13.024 20.825 4.103 1.00 88.88 321 LEU A O 1
ATOM 2509 N N . GLU A 1 322 ? -14.390 20.025 5.669 1.00 89.50 322 GLU A N 1
ATOM 2510 C CA . GLU A 1 322 ? -15.333 21.138 5.533 1.00 89.50 322 GLU A CA 1
ATOM 2511 C C . GLU A 1 322 ? -14.742 22.483 5.971 1.00 89.50 322 GLU A C 1
ATOM 2513 O O . GLU A 1 322 ? -15.107 23.523 5.419 1.00 89.50 322 GLU A O 1
ATOM 2518 N N . THR A 1 323 ? -13.873 22.488 6.981 1.00 87.81 323 THR A N 1
ATOM 2519 C CA . THR A 1 323 ? -13.204 23.704 7.457 1.00 87.81 323 THR A CA 1
ATOM 2520 C C . THR A 1 323 ? -12.143 24.154 6.464 1.00 87.81 323 THR A C 1
ATOM 2522 O O . THR A 1 323 ? -12.105 25.337 6.122 1.00 87.81 323 THR A O 1
ATOM 2525 N N . GLU A 1 324 ? -11.334 23.226 5.962 1.00 86.31 324 GLU A N 1
ATOM 2526 C CA . GLU A 1 324 ? -10.328 23.458 4.927 1.00 86.31 324 GLU A CA 1
ATOM 2527 C C . GLU A 1 324 ? -10.973 24.042 3.675 1.00 86.31 324 GLU A C 1
ATOM 2529 O O . GLU A 1 324 ? -10.608 25.142 3.263 1.00 86.31 324 GLU A O 1
ATOM 2534 N N . TRP A 1 325 ? -12.036 23.412 3.170 1.00 84.00 325 TRP A N 1
ATOM 2535 C CA . TRP A 1 325 ? -12.798 23.909 2.023 1.00 84.00 325 TRP A CA 1
ATOM 2536 C C . TRP A 1 325 ? -13.328 25.335 2.233 1.00 84.00 325 TRP A C 1
ATOM 2538 O O . TRP A 1 325 ? -13.295 26.170 1.330 1.00 84.00 325 TRP A O 1
ATOM 2548 N N . LYS A 1 326 ? -13.857 25.638 3.426 1.00 87.62 326 LYS A N 1
ATOM 2549 C CA . LYS A 1 326 ? -14.466 26.949 3.724 1.00 87.62 326 LYS A CA 1
ATOM 2550 C C . LYS A 1 326 ? -13.437 28.047 3.975 1.00 87.62 326 LYS A C 1
ATOM 2552 O O . LYS A 1 326 ? -13.741 29.216 3.750 1.00 87.62 326 LYS A O 1
ATOM 2557 N N . THR A 1 327 ? -12.272 27.704 4.519 1.00 85.56 327 THR A N 1
ATOM 2558 C CA . THR A 1 327 ? -11.328 28.687 5.076 1.00 85.56 327 THR A CA 1
ATOM 2559 C C . THR A 1 327 ? -9.977 28.721 4.374 1.00 85.56 327 THR A C 1
ATOM 2561 O O . THR A 1 327 ? -9.204 29.645 4.628 1.00 85.56 327 THR A O 1
ATOM 2564 N N . ASN A 1 328 ? -9.700 27.750 3.501 1.00 78.81 328 ASN A N 1
ATOM 2565 C CA . ASN A 1 328 ? -8.405 27.526 2.864 1.00 78.81 328 ASN A CA 1
ATOM 2566 C C . ASN A 1 328 ? -7.250 27.428 3.883 1.00 78.81 328 ASN A C 1
ATOM 2568 O O . ASN A 1 328 ? -6.142 27.908 3.639 1.00 78.81 328 ASN A O 1
ATOM 2572 N N . LYS A 1 329 ? -7.535 26.879 5.072 1.00 76.00 329 LYS A N 1
ATOM 2573 C CA . LYS A 1 329 ? -6.567 26.650 6.150 1.00 76.00 329 LYS A CA 1
ATOM 2574 C C . LYS A 1 329 ? -6.559 25.181 6.521 1.00 76.00 329 LYS A C 1
ATOM 2576 O O . LYS A 1 329 ? -7.594 24.682 6.944 1.00 76.00 329 LYS A O 1
ATOM 2581 N N . GLU A 1 330 ? -5.384 24.569 6.436 1.00 74.19 330 GLU A N 1
ATOM 2582 C CA . GLU A 1 330 ? -5.143 23.186 6.850 1.00 74.19 330 GLU A CA 1
ATOM 2583 C C . GLU A 1 330 ? -5.449 23.010 8.349 1.00 74.19 330 GLU A C 1
ATOM 2585 O O . GLU A 1 330 ? -4.951 23.767 9.194 1.00 74.19 330 GLU A O 1
ATOM 2590 N N . VAL A 1 331 ? -6.271 22.015 8.683 1.00 68.06 331 VAL A N 1
ATOM 2591 C CA . VAL A 1 331 ? -6.615 21.646 10.060 1.00 68.06 331 VAL A CA 1
ATOM 2592 C C . VAL A 1 331 ? -6.279 20.177 10.250 1.00 68.06 331 VAL A C 1
ATOM 2594 O O . VAL A 1 331 ? -6.910 19.308 9.669 1.00 68.06 331 VAL A O 1
ATOM 2597 N N . LYS A 1 332 ? -5.292 19.891 11.103 1.00 70.12 332 LYS A N 1
ATOM 2598 C CA . LYS A 1 332 ? -4.832 18.517 11.336 1.00 70.12 332 LYS A CA 1
ATOM 2599 C C . LYS A 1 332 ? -5.539 17.873 12.518 1.00 70.12 332 LYS A C 1
ATOM 2601 O O . LYS A 1 332 ? -5.573 18.469 13.602 1.00 70.12 332 LYS A O 1
ATOM 2606 N N . GLU A 1 333 ? -5.973 16.622 12.340 1.00 69.62 333 GLU A N 1
ATOM 2607 C CA . GLU A 1 333 ? -6.420 15.770 13.445 1.00 69.62 333 GLU A CA 1
ATOM 2608 C C . GLU A 1 333 ? -5.397 15.796 14.587 1.00 69.62 333 GLU A C 1
ATOM 2610 O O . GLU A 1 333 ? -4.176 15.728 14.401 1.00 69.62 333 GLU A O 1
ATOM 2615 N N . LYS A 1 334 ? -5.910 15.868 15.817 1.00 76.56 334 LYS A N 1
ATOM 2616 C CA . LYS A 1 334 ? -5.081 15.826 17.019 1.00 76.56 334 LYS A CA 1
ATOM 2617 C C . LYS A 1 334 ? -4.285 14.521 17.067 1.00 76.56 334 LYS A C 1
ATOM 2619 O O . LYS A 1 334 ? -4.837 13.433 16.900 1.00 76.56 334 LYS A O 1
ATOM 2624 N N . GLU A 1 335 ? -3.008 14.629 17.418 1.00 84.25 335 GLU A N 1
ATOM 2625 C CA . GLU A 1 335 ? -2.146 13.466 17.617 1.00 84.25 335 GLU A CA 1
ATOM 2626 C C . GLU A 1 335 ? -2.729 12.526 18.684 1.00 84.25 335 GLU A C 1
ATOM 2628 O O . GLU A 1 335 ? -2.901 12.892 19.851 1.00 84.25 335 GLU A O 1
ATOM 2633 N N . TRP A 1 336 ? -3.028 11.295 18.277 1.00 87.81 336 TRP A N 1
ATOM 2634 C CA . TRP A 1 336 ? -3.624 10.251 19.120 1.00 87.81 336 TRP A CA 1
ATOM 2635 C C . TRP A 1 336 ? -2.628 9.149 19.500 1.00 87.81 336 TRP A C 1
ATOM 2637 O O . TRP A 1 336 ? -2.932 8.275 20.311 1.00 87.81 336 TRP A O 1
ATOM 2647 N N . TRP A 1 337 ? -1.441 9.178 18.894 1.00 85.69 337 TRP A N 1
ATOM 2648 C CA . TRP A 1 337 ? -0.401 8.155 19.005 1.00 85.69 337 TRP A CA 1
ATOM 2649 C C . TRP A 1 337 ? 0.679 8.484 20.037 1.00 85.69 337 TRP A C 1
ATOM 2651 O O . TRP A 1 337 ? 1.620 7.696 20.182 1.00 85.69 337 TRP A O 1
ATOM 2661 N N . LYS A 1 338 ? 0.558 9.615 20.740 1.00 76.62 338 LYS A N 1
ATOM 2662 C CA . LYS A 1 338 ? 1.473 9.989 21.823 1.00 76.62 338 LYS A CA 1
ATOM 2663 C C . LYS A 1 338 ? 1.443 8.986 22.977 1.00 76.62 338 LYS A C 1
ATOM 2665 O O . LYS A 1 338 ? 0.404 8.313 23.180 1.00 76.62 338 LYS A O 1
#

pLDDT: mean 77.47, std 19.28, range [22.83, 98.5]